Protein AF-D7M1I5-F1 (afdb_monomer)

InterPro domains:
  IPR013187 F-box associated beta-propeller, type 3 [PF08268] (39-254)
  IPR017451 F-box associated beta-propeller domain [TIGR01640] (39-217)

Organism: Arabidopsis lyrata subsp. lyrata (NCBI:txid81972)

pLDDT: mean 71.79, std 16.28, range [27.11, 95.38]

Radius of gyration: 19.33 Å; Cα contacts (8 Å, |Δi|>4): 540; chains: 1; bounding box: 46×44×52 Å

Mean predicted aligned error: 10.92 Å

Structure (mmCIF, N/CA/C/O backbone):
data_AF-D7M1I5-F1
#
_entry.id   AF-D7M1I5-F1
#
loop_
_atom_site.group_PDB
_atom_site.id
_atom_site.type_symbol
_atom_site.label_atom_id
_atom_site.label_alt_id
_atom_site.label_comp_id
_atom_site.label_asym_id
_atom_site.label_entity_id
_atom_site.label_seq_id
_atom_site.pdbx_PDB_ins_code
_atom_site.Cartn_x
_atom_site.Cartn_y
_atom_site.Cartn_z
_atom_site.occupancy
_atom_site.B_iso_or_equiv
_atom_site.auth_seq_id
_atom_site.auth_comp_id
_atom_site.auth_asym_id
_atom_site.auth_atom_id
_atom_site.pdbx_PDB_model_num
ATOM 1 N N . MET A 1 1 ? -6.816 22.180 15.427 1.00 33.22 1 MET A N 1
ATOM 2 C CA . MET A 1 1 ? -5.708 22.135 14.453 1.00 33.22 1 MET A CA 1
ATOM 3 C C . MET A 1 1 ? -6.328 22.116 13.066 1.00 33.22 1 MET A C 1
ATOM 5 O O . MET A 1 1 ? -7.061 21.184 12.754 1.00 33.22 1 MET A O 1
ATOM 9 N N . THR A 1 2 ? -6.170 23.194 12.305 1.00 27.11 2 THR A N 1
ATOM 10 C CA . THR A 1 2 ? -6.701 23.334 10.943 1.00 27.11 2 THR A CA 1
ATOM 11 C C . THR A 1 2 ? -5.753 22.677 9.947 1.00 27.11 2 THR A C 1
ATOM 13 O O . THR A 1 2 ? -4.538 22.769 10.084 1.00 27.11 2 THR A O 1
ATOM 16 N N . ILE A 1 3 ? -6.312 22.006 8.935 1.00 36.53 3 ILE A N 1
ATOM 17 C CA . ILE A 1 3 ? -5.552 21.270 7.911 1.00 36.53 3 ILE A CA 1
ATOM 18 C C . ILE A 1 3 ? -4.584 22.199 7.141 1.00 36.53 3 ILE A C 1
ATOM 20 O O . ILE A 1 3 ? -3.616 21.716 6.574 1.00 36.53 3 ILE A O 1
ATOM 24 N N . SER A 1 4 ? -4.771 23.520 7.161 1.00 33.34 4 SER A N 1
ATOM 25 C CA . SER A 1 4 ? -3.973 24.502 6.411 1.00 33.34 4 SER A CA 1
ATOM 26 C C . SER A 1 4 ? -2.524 24.698 6.869 1.00 33.34 4 SER A C 1
ATOM 28 O O . SER A 1 4 ? -1.728 25.220 6.093 1.00 33.34 4 SER A O 1
ATOM 30 N N . ASP A 1 5 ? -2.165 24.312 8.097 1.00 29.94 5 ASP A N 1
ATOM 31 C CA . ASP A 1 5 ? -0.916 24.787 8.722 1.00 29.94 5 ASP A CA 1
ATOM 32 C C . ASP A 1 5 ? 0.267 23.813 8.563 1.00 29.94 5 ASP A C 1
ATOM 34 O O . ASP A 1 5 ? 1.369 24.052 9.062 1.00 29.94 5 ASP A O 1
ATOM 38 N N . LEU A 1 6 ? 0.065 22.708 7.841 1.00 37.28 6 LEU A N 1
ATOM 39 C CA . LEU A 1 6 ? 1.063 21.666 7.618 1.00 37.28 6 LEU A CA 1
ATOM 40 C C . LEU A 1 6 ? 1.288 21.476 6.110 1.00 37.28 6 LEU A C 1
ATOM 42 O O . LEU A 1 6 ? 0.361 21.280 5.333 1.00 37.28 6 LEU A O 1
ATOM 46 N N . VAL A 1 7 ? 2.552 21.529 5.688 1.00 35.47 7 VAL A N 1
ATOM 47 C CA . VAL A 1 7 ? 2.964 21.138 4.327 1.00 35.47 7 VAL A CA 1
ATOM 48 C C . VAL A 1 7 ? 2.945 19.613 4.274 1.00 35.47 7 VAL A C 1
ATOM 50 O O . VAL A 1 7 ? 3.733 19.000 4.987 1.00 35.47 7 VAL A O 1
ATOM 53 N N . TYR A 1 8 ? 2.069 19.008 3.474 1.00 43.19 8 TYR A N 1
ATOM 54 C CA . TYR A 1 8 ? 1.893 17.553 3.430 1.00 43.19 8 TYR A CA 1
ATOM 55 C C . TYR A 1 8 ? 2.503 16.909 2.182 1.00 43.19 8 TYR A C 1
ATOM 57 O O . TYR A 1 8 ? 2.325 17.408 1.071 1.00 43.19 8 TYR A O 1
ATOM 65 N N . TYR A 1 9 ? 3.124 15.739 2.348 1.00 40.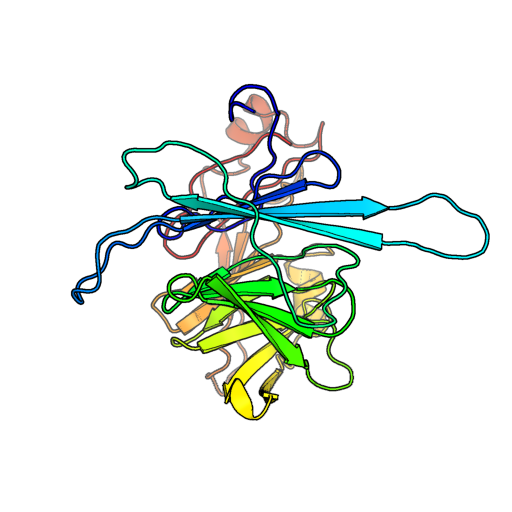34 9 TYR A N 1
ATOM 66 C CA . TYR A 1 9 ? 3.427 14.827 1.241 1.00 40.34 9 TYR A CA 1
ATOM 67 C C . TYR A 1 9 ? 2.341 13.772 1.126 1.00 40.34 9 TYR A C 1
ATOM 69 O O . TYR A 1 9 ? 2.050 13.123 2.121 1.00 40.34 9 TYR A O 1
ATOM 77 N N . ILE A 1 10 ? 1.792 13.594 -0.076 1.00 45.56 10 ILE A N 1
ATOM 78 C CA . ILE A 1 10 ? 0.754 12.607 -0.393 1.00 45.56 10 ILE A CA 1
ATOM 79 C C . ILE A 1 10 ? 1.420 11.392 -1.038 1.00 45.56 10 ILE A C 1
ATOM 81 O O . ILE A 1 10 ? 1.925 11.530 -2.153 1.00 45.56 10 ILE A O 1
ATOM 85 N N . ARG A 1 11 ? 1.415 10.230 -0.376 1.00 47.88 11 ARG A N 1
ATOM 86 C CA . ARG A 1 11 ? 2.075 9.007 -0.893 1.00 47.88 11 ARG A CA 1
ATOM 87 C C . ARG A 1 11 ? 1.148 7.939 -1.468 1.00 47.88 11 ARG A C 1
ATOM 89 O O . ARG A 1 11 ? 1.617 6.977 -2.051 1.00 47.88 11 ARG A O 1
ATOM 96 N N . SER A 1 12 ? -0.156 8.112 -1.343 1.00 47.50 12 SER A N 1
ATOM 97 C CA . SER A 1 12 ? -1.132 7.072 -1.649 1.00 47.50 12 SER A CA 1
ATOM 98 C C . SER A 1 12 ? -1.894 7.301 -2.950 1.00 47.50 12 SER A C 1
ATOM 100 O O . SER A 1 12 ? -1.971 8.428 -3.452 1.00 47.50 12 SER A O 1
ATOM 102 N N . ARG A 1 13 ? -2.525 6.234 -3.460 1.00 46.00 13 ARG A N 1
ATOM 103 C CA . ARG A 1 13 ? -3.437 6.331 -4.601 1.00 46.00 13 ARG A CA 1
ATOM 104 C C . ARG A 1 13 ? -4.619 7.267 -4.327 1.00 46.00 13 ARG A C 1
ATOM 106 O O . ARG A 1 13 ? -5.284 7.089 -3.308 1.00 46.00 13 ARG A O 1
ATOM 113 N N . PRO A 1 14 ? -4.984 8.164 -5.260 1.00 45.81 14 PRO A N 1
ATOM 114 C CA . PRO A 1 14 ? -6.289 8.799 -5.276 1.00 45.81 14 PRO A CA 1
ATOM 115 C C . PRO A 1 14 ? -7.317 7.778 -5.780 1.00 45.81 14 PRO A C 1
ATOM 117 O O . PRO A 1 14 ? -7.804 7.867 -6.898 1.00 45.81 14 PRO A O 1
ATOM 120 N N . VAL A 1 15 ? -7.633 6.767 -4.974 1.00 39.59 15 VAL A N 1
ATOM 121 C CA . VAL A 1 15 ? -8.850 5.973 -5.179 1.00 39.59 15 VAL A CA 1
ATOM 122 C C . VAL A 1 15 ? -9.852 6.543 -4.213 1.00 39.59 15 VAL A C 1
ATOM 124 O O . VAL A 1 15 ? -9.617 6.435 -3.013 1.00 39.59 15 VAL A O 1
ATOM 127 N N . ASN A 1 16 ? -10.874 7.227 -4.741 1.00 44.28 16 ASN A N 1
ATOM 128 C CA . ASN A 1 16 ? -11.954 7.826 -3.963 1.00 44.28 16 ASN A CA 1
ATOM 129 C C . ASN A 1 16 ? -11.424 8.352 -2.614 1.00 44.28 16 ASN A C 1
ATOM 131 O O . ASN A 1 16 ? -11.801 7.849 -1.576 1.00 44.28 16 ASN A O 1
ATOM 135 N N . GLY A 1 17 ? -10.439 9.267 -2.710 1.00 45.19 17 GLY A N 1
ATOM 136 C CA . GLY A 1 17 ? -9.775 10.153 -1.731 1.00 45.19 17 GLY A CA 1
ATOM 137 C C . GLY A 1 17 ? -9.001 9.633 -0.521 1.00 45.19 17 GLY A C 1
ATOM 138 O O . GLY A 1 17 ? -9.043 10.286 0.521 1.00 45.19 17 GLY A O 1
ATOM 139 N N . PHE A 1 18 ? -8.203 8.583 -0.662 1.00 46.72 18 PHE A N 1
ATOM 140 C CA . PHE A 1 18 ? -7.128 8.367 0.301 1.00 46.72 18 PHE A CA 1
ATOM 141 C C . PHE A 1 18 ? -5.942 9.311 0.058 1.00 46.72 18 PHE A C 1
ATOM 143 O O . PHE A 1 18 ? -5.257 9.260 -0.963 1.00 46.72 18 PHE A O 1
ATOM 150 N N . VAL A 1 19 ? -5.701 10.205 1.016 1.00 49.00 19 VAL A N 1
ATOM 151 C CA . VAL A 1 19 ? -4.553 11.114 1.049 1.00 49.00 19 VAL A CA 1
ATOM 152 C C . VAL A 1 19 ? -3.758 10.793 2.308 1.00 49.00 19 VAL A C 1
ATOM 154 O O . VAL A 1 19 ? -4.161 11.182 3.399 1.00 49.00 19 VAL A O 1
ATOM 157 N N . CYS A 1 20 ? -2.646 10.072 2.145 1.00 47.56 20 CYS A N 1
ATOM 158 C CA . CYS A 1 20 ? -1.647 9.868 3.191 1.00 47.56 20 CYS A CA 1
ATOM 159 C C . CYS A 1 20 ? -0.785 11.121 3.307 1.00 47.56 20 CYS A C 1
ATOM 161 O O . CYS A 1 20 ? 0.095 11.304 2.476 1.00 47.56 20 CYS A O 1
ATOM 163 N N . CYS A 1 21 ? -1.055 11.986 4.280 1.00 46.19 21 CYS A N 1
ATOM 164 C CA . CYS A 1 21 ? -0.307 13.219 4.515 1.00 46.19 21 CYS A CA 1
ATOM 165 C C . CYS A 1 21 ? 0.821 12.986 5.527 1.00 46.19 21 CYS A C 1
ATOM 167 O O . CYS A 1 21 ? 0.531 12.674 6.680 1.00 46.19 21 CYS A O 1
ATOM 169 N N . THR A 1 22 ? 2.084 13.212 5.148 1.00 43.31 22 THR A N 1
ATOM 170 C CA . THR A 1 22 ? 3.208 13.189 6.107 1.00 43.31 22 THR A CA 1
ATOM 171 C C . THR A 1 22 ? 3.933 14.535 6.190 1.00 43.31 22 THR A C 1
ATOM 173 O O . THR A 1 22 ? 4.277 15.125 5.165 1.00 43.31 22 THR A O 1
ATOM 176 N N . ARG A 1 23 ? 4.178 15.010 7.422 1.00 39.50 23 ARG A N 1
ATOM 177 C CA . ARG A 1 23 ? 5.300 15.889 7.813 1.00 39.50 23 ARG A CA 1
ATOM 178 C C . ARG A 1 23 ? 5.525 15.759 9.325 1.00 39.50 23 ARG A C 1
ATOM 180 O O . ARG A 1 23 ? 4.720 16.242 10.111 1.00 39.50 23 ARG A O 1
ATOM 187 N N . GLY A 1 24 ? 6.625 15.118 9.723 1.00 52.34 24 GLY A N 1
ATOM 188 C CA . GLY A 1 24 ? 6.888 14.736 11.121 1.00 52.34 24 GLY A CA 1
ATOM 189 C C . GLY A 1 24 ? 6.339 13.345 11.469 1.00 52.34 24 GLY A C 1
ATOM 190 O O . GLY A 1 24 ? 6.159 12.522 10.576 1.00 52.34 24 GLY A O 1
ATOM 191 N N . PHE A 1 25 ? 6.084 13.076 12.754 1.00 47.19 25 PHE A N 1
ATOM 192 C CA . PHE A 1 25 ? 5.603 11.779 13.265 1.00 47.19 25 PHE A CA 1
ATOM 193 C C . PHE A 1 25 ? 4.066 11.586 13.188 1.00 47.19 25 PHE A C 1
ATOM 195 O O . PHE A 1 25 ? 3.490 10.815 13.953 1.00 47.19 25 PHE A O 1
ATOM 202 N N . SER A 1 26 ? 3.390 12.303 12.291 1.00 42.88 26 SER A N 1
ATOM 203 C CA . SER A 1 26 ? 1.925 12.343 12.184 1.00 42.88 26 SER A CA 1
ATOM 204 C C . SER A 1 26 ? 1.489 11.943 10.782 1.00 42.88 26 SER A C 1
ATOM 206 O O . SER A 1 26 ? 2.050 12.440 9.800 1.00 42.88 26 SER A O 1
ATOM 208 N N . ILE A 1 27 ? 0.502 11.052 10.698 1.00 53.41 27 ILE A N 1
ATOM 209 C CA . ILE A 1 27 ? 0.038 10.450 9.447 1.00 53.41 27 ILE A CA 1
ATOM 210 C C . ILE A 1 27 ? -1.484 10.548 9.402 1.00 53.41 27 ILE A C 1
ATOM 212 O O . ILE A 1 27 ? -2.166 9.984 10.250 1.00 53.41 27 ILE A O 1
ATOM 216 N N . ALA A 1 28 ? -2.021 11.273 8.421 1.00 49.84 28 ALA A N 1
ATOM 217 C CA . ALA A 1 28 ? -3.463 11.331 8.178 1.00 49.84 28 ALA A CA 1
ATOM 218 C C . ALA A 1 28 ? -3.824 10.472 6.966 1.00 49.84 28 ALA A C 1
ATOM 220 O O . ALA A 1 28 ? -3.125 10.528 5.962 1.00 49.84 28 ALA A O 1
ATOM 221 N N . MET A 1 29 ? -4.906 9.710 7.076 1.00 54.81 29 MET A N 1
ATOM 222 C CA . MET A 1 29 ? -5.435 8.736 6.127 1.00 54.81 29 MET A CA 1
ATOM 223 C C . MET A 1 29 ? -6.920 9.043 5.887 1.00 54.81 29 MET A C 1
ATOM 225 O O . MET A 1 29 ? -7.741 8.947 6.797 1.00 54.81 29 MET A O 1
ATOM 229 N N . LEU A 1 30 ? -7.267 9.475 4.675 1.00 50.16 30 LEU A N 1
ATOM 230 C CA . LEU A 1 30 ? -8.620 9.916 4.289 1.00 50.16 30 LEU A CA 1
ATOM 231 C C . LEU A 1 30 ? -9.412 8.785 3.602 1.00 50.16 30 LEU A C 1
ATOM 233 O O . LEU A 1 30 ? -8.824 7.991 2.885 1.00 50.16 30 LEU A O 1
ATOM 237 N N . TYR A 1 31 ? -10.737 8.706 3.772 1.00 50.34 31 TYR A N 1
ATOM 238 C CA . TYR A 1 31 ? -11.579 7.760 3.021 1.00 50.34 31 TYR A CA 1
ATOM 239 C C . TYR A 1 31 ? -12.873 8.386 2.481 1.00 50.34 31 TYR A C 1
ATOM 241 O O . TYR A 1 31 ? -13.787 8.718 3.243 1.00 50.34 31 TYR A O 1
ATOM 249 N N . PRO A 1 32 ? -12.935 8.588 1.157 1.00 43.78 32 PRO A N 1
ATOM 250 C CA . PRO A 1 32 ? -14.186 8.693 0.412 1.00 43.78 32 PRO A CA 1
ATOM 251 C C . PRO A 1 32 ? -14.824 7.378 -0.070 1.00 43.78 32 PRO A C 1
ATOM 253 O O . PRO A 1 32 ? -14.317 6.697 -0.951 1.00 43.78 32 PRO A O 1
ATOM 256 N N . THR A 1 33 ? -16.035 7.070 0.385 1.00 40.69 33 THR A N 1
ATOM 257 C CA . THR A 1 33 ? -16.941 6.115 -0.272 1.00 40.69 33 THR A CA 1
ATOM 258 C C . THR A 1 33 ? -17.848 6.785 -1.292 1.00 40.69 33 THR A C 1
ATOM 260 O O . THR A 1 33 ? -18.754 7.534 -0.948 1.00 40.69 33 THR A O 1
ATOM 263 N N . LYS A 1 34 ? -17.707 6.425 -2.563 1.00 40.81 34 LYS A N 1
ATOM 264 C CA . LYS A 1 34 ? -18.854 6.397 -3.473 1.00 40.81 34 LYS A CA 1
ATOM 265 C C . LYS A 1 34 ? -18.905 5.005 -4.068 1.00 40.81 34 LYS A C 1
ATOM 267 O O . LYS A 1 34 ? -18.153 4.761 -4.995 1.00 40.81 34 LYS A O 1
ATOM 272 N N . GLU A 1 35 ? -19.739 4.124 -3.512 1.00 34.62 35 GLU A N 1
ATOM 273 C CA . GLU A 1 35 ? -20.448 3.091 -4.284 1.00 34.62 35 GLU A CA 1
ATOM 274 C C . GLU A 1 35 ? -21.499 2.337 -3.439 1.00 34.62 35 GLU A C 1
ATOM 276 O O . GLU A 1 35 ? -21.208 1.530 -2.564 1.00 34.62 35 GLU A O 1
ATOM 281 N N . THR A 1 36 ? -22.757 2.701 -3.704 1.00 34.84 36 THR A N 1
ATOM 282 C CA . THR A 1 36 ? -23.963 1.864 -3.854 1.00 34.84 36 THR A CA 1
ATOM 283 C C . THR A 1 36 ? -24.128 0.573 -3.042 1.00 34.84 36 THR A C 1
ATOM 285 O O . THR A 1 36 ? -24.487 -0.434 -3.628 1.00 34.84 36 THR A O 1
ATOM 288 N N . TYR A 1 37 ? -24.038 0.606 -1.713 1.00 30.98 37 TYR A N 1
ATOM 289 C CA . TYR A 1 37 ? -24.947 -0.156 -0.838 1.00 30.98 37 TYR A CA 1
ATOM 290 C C . TYR A 1 37 ? -25.165 0.659 0.438 1.00 30.98 37 TYR A C 1
ATOM 292 O O . TYR A 1 37 ? -24.215 1.060 1.102 1.00 30.98 37 TYR A O 1
ATOM 300 N N . THR A 1 38 ? -26.425 0.963 0.747 1.00 36.38 38 THR A N 1
ATOM 301 C CA . THR A 1 38 ? -26.843 1.843 1.844 1.00 36.38 38 THR A CA 1
ATOM 302 C C . THR A 1 38 ? -26.308 1.377 3.196 1.00 36.38 38 THR A C 1
ATOM 304 O O . THR A 1 38 ? -26.920 0.530 3.843 1.00 36.38 38 THR A O 1
ATOM 307 N N . VAL A 1 39 ? -25.216 1.986 3.651 1.00 37.66 39 VAL A N 1
ATOM 308 C CA . VAL A 1 39 ? -24.948 2.240 5.066 1.00 37.66 39 VAL A CA 1
ATOM 309 C C . VAL A 1 39 ? -24.326 3.625 5.136 1.00 37.66 39 VAL A C 1
ATOM 311 O O . VAL A 1 39 ? -23.190 3.780 4.713 1.00 37.66 39 VAL A O 1
ATOM 314 N N . GLU A 1 40 ? -25.131 4.594 5.585 1.00 52.69 40 GLU A N 1
ATOM 315 C CA . GLU A 1 40 ? -24.823 6.007 5.859 1.00 52.69 40 GLU A CA 1
ATOM 316 C C . GLU A 1 40 ? -23.547 6.535 5.185 1.00 52.69 40 GLU A C 1
ATOM 318 O O . GLU A 1 40 ? -22.458 6.253 5.675 1.00 52.69 40 GLU A O 1
ATOM 323 N N . ASP A 1 41 ? -23.686 7.321 4.107 1.00 58.03 41 ASP A N 1
ATOM 324 C CA . ASP A 1 41 ? -22.608 7.974 3.337 1.00 58.03 41 ASP A CA 1
ATOM 325 C C . ASP A 1 41 ? -21.726 8.903 4.210 1.00 58.03 41 ASP A C 1
ATOM 327 O O . ASP A 1 41 ? -21.742 10.134 4.105 1.00 58.03 41 ASP A O 1
ATOM 331 N N . GLN A 1 42 ? -20.973 8.315 5.135 1.00 63.62 42 GLN A N 1
ATOM 332 C CA . GLN A 1 42 ? -20.113 8.981 6.089 1.00 63.62 42 GLN A CA 1
ATOM 333 C C . GLN A 1 42 ? -18.671 8.784 5.668 1.00 63.62 42 GLN A C 1
ATOM 335 O O . GLN A 1 42 ? -18.119 7.686 5.670 1.00 63.62 42 GLN A O 1
ATOM 340 N N . TYR A 1 43 ? -18.046 9.903 5.358 1.00 72.50 43 TYR A N 1
ATOM 341 C CA . TYR A 1 43 ? -16.639 9.959 5.037 1.00 72.50 43 TYR A CA 1
ATOM 342 C C . TYR A 1 43 ? -15.854 10.203 6.319 1.00 72.50 43 TYR A C 1
ATOM 344 O O . TYR A 1 43 ? -16.141 11.161 7.047 1.00 72.50 43 TYR A O 1
ATOM 352 N N . LYS A 1 44 ? -14.869 9.352 6.605 1.00 77.06 44 LYS A N 1
ATOM 353 C CA . LYS A 1 44 ? -14.033 9.473 7.801 1.00 77.06 44 LYS A CA 1
ATOM 354 C C . LYS A 1 44 ? -12.564 9.630 7.440 1.00 77.06 44 LYS A C 1
ATOM 356 O O . LYS A 1 44 ? -12.109 9.231 6.369 1.00 77.06 44 LYS A O 1
ATOM 361 N N . VAL A 1 45 ? -11.833 10.241 8.358 1.00 77.88 45 VAL A N 1
ATOM 362 C CA . VAL A 1 45 ? -10.389 10.444 8.292 1.00 77.88 45 VAL A CA 1
ATOM 363 C C . VAL A 1 45 ? -9.786 9.860 9.546 1.00 77.88 45 VAL A C 1
ATOM 365 O O . VAL A 1 45 ? -10.186 10.266 10.632 1.00 77.88 45 VAL A O 1
ATOM 368 N N . LEU A 1 46 ? -8.829 8.955 9.404 1.00 80.56 46 LEU A N 1
ATOM 369 C CA . LEU A 1 46 ? -8.017 8.461 10.506 1.00 80.56 46 LEU A CA 1
ATOM 370 C C . LEU A 1 46 ? -6.707 9.252 10.545 1.00 80.56 46 LEU A C 1
ATOM 372 O O . LEU A 1 46 ? -6.024 9.384 9.538 1.00 80.56 46 LEU A O 1
ATOM 376 N N . CYS A 1 47 ? -6.338 9.777 11.701 1.00 79.50 47 CYS A N 1
ATOM 377 C CA . CYS A 1 47 ? -5.031 10.360 11.957 1.00 79.50 47 CYS A CA 1
ATOM 378 C C . CYS A 1 47 ? -4.331 9.528 13.026 1.00 79.50 47 CYS A C 1
ATOM 380 O O . CYS A 1 47 ? -4.869 9.344 14.116 1.00 79.50 47 CYS A O 1
ATOM 382 N N . VAL A 1 48 ? -3.142 9.030 12.700 1.00 78.25 48 VAL A N 1
ATOM 383 C CA . VAL A 1 48 ? -2.268 8.292 13.607 1.00 78.25 48 VAL A CA 1
ATOM 384 C C . VAL A 1 48 ? -1.092 9.194 13.957 1.00 78.25 48 VAL A C 1
ATOM 386 O O . VAL A 1 48 ? -0.310 9.609 13.097 1.00 78.25 48 VAL A O 1
ATOM 389 N N . MET A 1 49 ? -0.987 9.521 15.237 1.00 76.06 49 MET A N 1
ATOM 390 C CA . MET A 1 49 ? 0.089 10.313 15.815 1.00 76.06 49 MET A CA 1
ATOM 391 C C . MET A 1 49 ? 1.034 9.363 16.540 1.00 76.06 49 MET A C 1
ATOM 393 O O . MET A 1 49 ? 0.608 8.638 17.435 1.00 76.06 49 MET A O 1
ATOM 397 N N . ILE A 1 50 ? 2.310 9.368 16.169 1.00 75.25 50 ILE A N 1
ATOM 398 C CA . ILE A 1 50 ? 3.344 8.552 16.806 1.00 75.25 50 ILE A CA 1
ATOM 399 C C . ILE A 1 50 ? 4.286 9.495 17.558 1.00 75.25 50 ILE A C 1
ATOM 401 O O . ILE A 1 50 ? 4.754 10.487 17.015 1.00 75.25 50 ILE A O 1
ATOM 405 N N . PHE A 1 51 ? 4.609 9.200 18.808 1.00 73.69 51 PHE A N 1
ATOM 406 C CA . PHE A 1 51 ? 5.533 9.990 19.615 1.00 73.69 51 PHE A CA 1
ATOM 407 C C . PHE A 1 51 ? 6.675 9.087 20.063 1.00 73.69 51 PHE A C 1
ATOM 409 O O . PHE A 1 51 ? 6.456 8.092 20.750 1.00 73.69 51 PHE A O 1
ATOM 416 N N . ARG A 1 52 ? 7.904 9.413 19.654 1.00 68.12 52 ARG A N 1
ATOM 417 C CA . ARG A 1 52 ? 9.102 8.661 20.045 1.00 68.12 52 ARG A CA 1
ATOM 418 C C . ARG A 1 52 ? 9.813 9.385 21.185 1.00 68.12 52 ARG A C 1
ATOM 420 O O . ARG A 1 52 ? 10.344 10.476 20.978 1.00 68.12 52 ARG A O 1
ATOM 427 N N . GLY A 1 53 ? 9.845 8.774 22.366 1.00 60.09 53 GLY A N 1
ATOM 428 C CA . GLY A 1 53 ? 10.684 9.233 23.471 1.00 60.09 53 GLY A CA 1
ATOM 429 C C . GLY A 1 53 ? 12.160 8.920 23.208 1.00 60.09 53 GLY A C 1
ATOM 430 O O . GLY A 1 53 ? 12.510 7.790 22.870 1.00 60.09 53 GLY A O 1
ATOM 431 N N . TYR A 1 54 ? 13.043 9.907 23.365 1.00 52.31 54 TYR A N 1
ATOM 432 C CA . TYR A 1 54 ? 14.496 9.708 23.305 1.00 52.31 54 TYR A CA 1
ATOM 433 C C . TYR A 1 54 ? 15.048 9.415 24.706 1.00 52.31 54 TYR A C 1
ATOM 435 O O . TYR A 1 54 ? 15.733 10.249 25.288 1.00 52.31 54 TYR A O 1
ATOM 443 N N . ASN A 1 55 ? 14.763 8.232 25.254 1.00 52.69 55 ASN A N 1
ATOM 444 C CA . ASN A 1 55 ? 15.461 7.740 26.443 1.00 52.69 55 ASN A CA 1
ATOM 445 C C . ASN A 1 55 ? 16.411 6.605 26.047 1.00 52.69 55 ASN A C 1
ATOM 447 O O . ASN A 1 55 ? 16.036 5.679 25.331 1.00 52.69 55 ASN A O 1
ATOM 451 N N . ALA A 1 56 ? 17.662 6.683 26.513 1.00 52.06 56 ALA A N 1
ATOM 452 C CA . ALA A 1 56 ? 18.773 5.834 26.068 1.00 52.06 56 ALA A CA 1
ATOM 453 C C . ALA A 1 56 ? 18.567 4.321 26.291 1.00 52.06 56 ALA A C 1
ATOM 455 O O . ALA A 1 56 ? 19.247 3.524 25.652 1.00 52.06 56 ALA A O 1
ATOM 456 N N . ASN A 1 57 ? 17.617 3.928 27.150 1.00 53.72 57 ASN A N 1
ATOM 457 C CA . ASN A 1 57 ? 17.435 2.542 27.590 1.00 53.72 57 ASN A CA 1
ATOM 458 C C . ASN A 1 57 ? 16.037 1.957 27.303 1.00 53.72 57 ASN A C 1
ATOM 460 O O . ASN A 1 57 ? 15.825 0.778 27.567 1.00 53.72 57 ASN A O 1
ATOM 464 N N . GLN A 1 58 ? 15.096 2.734 26.748 1.00 52.00 58 GLN A N 1
ATOM 465 C CA . GLN A 1 58 ? 13.755 2.267 26.369 1.00 52.00 58 GLN A CA 1
ATOM 466 C C . GLN A 1 58 ? 13.183 3.160 25.261 1.00 52.00 58 GLN A C 1
ATOM 468 O O . GLN A 1 58 ? 13.107 4.380 25.404 1.00 52.00 58 GLN A O 1
ATOM 473 N N . ARG A 1 59 ? 12.788 2.547 24.139 1.00 56.84 59 ARG A N 1
ATOM 474 C CA . ARG A 1 59 ? 12.004 3.225 23.099 1.00 56.84 59 ARG A CA 1
ATOM 475 C C . ARG A 1 59 ? 10.543 3.233 23.541 1.00 56.84 59 ARG A C 1
ATOM 477 O O . ARG A 1 59 ? 9.778 2.380 23.104 1.00 56.84 59 ARG A O 1
ATOM 484 N N . ASP A 1 60 ? 10.169 4.178 24.395 1.00 64.25 60 ASP A N 1
ATOM 485 C CA . ASP A 1 60 ? 8.754 4.430 24.667 1.00 64.25 60 ASP A CA 1
ATOM 486 C C . ASP A 1 60 ? 8.145 5.076 23.421 1.00 64.25 60 ASP A C 1
ATOM 488 O O . ASP A 1 60 ? 8.435 6.230 23.081 1.00 64.25 60 ASP A O 1
ATOM 492 N N . ILE A 1 61 ? 7.353 4.289 22.693 1.00 70.81 61 ILE A N 1
ATOM 493 C CA . ILE A 1 61 ? 6.560 4.767 21.568 1.00 70.81 61 ILE A CA 1
ATOM 494 C C . ILE A 1 61 ? 5.138 4.957 22.080 1.00 70.81 61 ILE A C 1
ATOM 496 O O . ILE A 1 61 ? 4.463 3.986 22.405 1.00 70.81 61 ILE A O 1
ATOM 500 N N . GLN A 1 62 ? 4.688 6.208 22.150 1.00 75.88 62 GLN A N 1
ATOM 501 C CA . GLN A 1 62 ? 3.290 6.526 22.428 1.00 75.88 62 GLN A CA 1
ATOM 502 C C . GLN A 1 62 ? 2.548 6.774 21.125 1.00 75.88 62 GLN A C 1
ATOM 504 O O . GLN A 1 62 ? 3.117 7.291 20.161 1.00 75.88 62 GLN A O 1
ATOM 509 N N . GLN A 1 63 ? 1.283 6.377 21.089 1.00 77.38 63 GLN A N 1
ATOM 510 C CA . GLN A 1 63 ? 0.462 6.433 19.890 1.00 77.38 63 GLN A CA 1
ATOM 511 C C . GLN A 1 63 ? -0.900 6.992 20.249 1.00 77.38 63 GLN A C 1
ATOM 513 O O . GLN A 1 63 ? -1.477 6.642 21.277 1.00 77.38 63 GLN A O 1
ATOM 518 N N . GLU A 1 64 ? -1.398 7.881 19.402 1.00 82.69 64 GLU A N 1
ATOM 519 C CA . GLU A 1 64 ? -2.747 8.404 19.525 1.00 82.69 64 GLU A CA 1
ATOM 520 C C . GLU A 1 64 ? -3.453 8.355 18.180 1.00 82.69 64 GLU A C 1
ATOM 522 O O . GLU A 1 64 ? -2.885 8.687 17.138 1.00 82.69 64 GLU A O 1
ATOM 527 N N . HIS A 1 65 ? -4.726 7.993 18.230 1.00 83.56 65 HIS A N 1
ATOM 528 C CA . HIS A 1 65 ? -5.567 7.830 17.061 1.00 83.56 65 HIS A CA 1
ATOM 529 C C . HIS A 1 65 ? -6.708 8.822 17.141 1.00 83.56 65 HIS A C 1
ATOM 531 O O . HIS A 1 65 ? -7.385 8.939 18.163 1.00 83.56 65 HIS A O 1
ATOM 537 N N . TYR A 1 66 ? -6.931 9.535 16.049 1.00 84.38 66 TYR A N 1
ATOM 538 C CA . TYR A 1 66 ? -7.998 10.510 15.939 1.00 84.38 66 TYR A CA 1
ATOM 539 C C . TYR A 1 66 ? -8.827 10.227 14.702 1.00 84.38 66 TYR A C 1
ATOM 541 O O . TYR A 1 66 ? -8.290 9.956 13.632 1.00 84.38 66 TYR A O 1
ATOM 549 N N . VAL A 1 67 ? -10.140 10.349 14.837 1.00 84.19 67 VAL A N 1
ATOM 550 C CA . VAL A 1 67 ? -11.080 10.220 13.733 1.00 84.19 67 VAL A CA 1
ATOM 551 C C . VAL A 1 67 ? -11.758 11.558 13.495 1.00 84.19 67 VAL A C 1
ATOM 553 O O . VAL A 1 67 ? -12.222 12.212 14.429 1.00 84.19 67 VAL A O 1
ATOM 556 N N . PHE A 1 68 ? -11.841 11.959 12.234 1.00 81.00 68 PHE A N 1
ATOM 557 C CA . PHE A 1 68 ? -12.653 13.084 11.794 1.00 81.00 68 PHE A CA 1
ATOM 558 C C . PHE A 1 68 ? -13.754 12.576 10.875 1.00 81.00 68 PHE A C 1
ATOM 560 O O . PHE A 1 68 ? -13.470 11.896 9.895 1.00 81.00 68 PHE A O 1
ATOM 567 N N . THR A 1 69 ? -15.009 12.923 11.155 1.00 81.94 69 THR A N 1
ATOM 568 C CA . THR A 1 69 ? -16.139 12.550 10.292 1.00 81.94 69 THR A CA 1
ATOM 569 C C . THR A 1 69 ? -16.550 13.752 9.449 1.00 81.94 69 THR A C 1
ATOM 571 O O . THR A 1 69 ? -17.121 14.721 9.946 1.00 81.94 69 THR A O 1
ATOM 574 N N . LEU A 1 70 ? -16.267 13.700 8.151 1.00 76.75 70 LEU A N 1
ATOM 575 C CA . LEU A 1 70 ? -16.516 14.786 7.202 1.00 76.75 70 LEU A CA 1
ATOM 576 C C . LEU A 1 70 ? -18.003 15.075 7.001 1.00 76.75 70 LEU A C 1
ATOM 578 O O . LEU A 1 70 ? -18.335 16.211 6.681 1.00 76.75 70 LEU A O 1
ATOM 582 N N . SER A 1 71 ? -18.899 14.108 7.194 1.00 75.88 71 SER A N 1
ATOM 583 C CA . SER A 1 71 ? -20.352 14.326 7.124 1.00 75.88 71 SER A CA 1
ATOM 584 C C . SER A 1 71 ? -20.944 14.890 8.423 1.00 75.88 71 SER A C 1
ATOM 586 O O . SER A 1 71 ? -22.052 15.420 8.403 1.00 75.88 71 SER A O 1
ATOM 588 N N . SER A 1 72 ? -20.208 14.845 9.539 1.00 78.44 72 SER A N 1
ATOM 589 C CA . SER A 1 72 ? -20.696 15.316 10.840 1.00 78.44 72 SER A CA 1
ATOM 590 C C . SER A 1 72 ? -20.962 16.822 10.827 1.00 78.44 72 SER A C 1
ATOM 592 O O . SER A 1 72 ? -20.204 17.588 10.226 1.00 78.44 72 SER A O 1
ATOM 594 N N . GLN A 1 73 ? -22.015 17.271 11.515 1.00 79.38 73 GLN A N 1
ATOM 595 C CA . GLN A 1 73 ? -22.232 18.702 11.773 1.00 79.38 73 GLN A CA 1
ATOM 596 C C . GLN A 1 73 ? -21.129 19.272 12.674 1.00 79.38 73 GLN A C 1
ATOM 598 O O . GLN A 1 73 ? -20.716 20.419 12.513 1.00 79.38 73 GLN A O 1
ATOM 603 N N . GLN A 1 74 ? -20.608 18.442 13.577 1.00 78.88 74 GLN A N 1
ATOM 604 C CA . GLN A 1 74 ? -19.509 18.778 14.464 1.00 78.88 74 GLN A CA 1
ATOM 605 C C . GLN A 1 74 ? -18.185 18.442 13.766 1.00 78.88 74 GLN A C 1
ATOM 607 O O . GLN A 1 74 ? -17.780 17.282 13.669 1.00 78.88 74 GLN A O 1
ATOM 612 N N . LYS A 1 75 ? -17.542 19.472 13.206 1.00 80.69 75 LYS A N 1
ATOM 613 C CA . LYS A 1 75 ? -16.282 19.382 12.451 1.00 80.69 75 LYS A CA 1
ATOM 614 C C . LYS A 1 75 ? -15.075 19.339 13.386 1.00 80.69 75 LYS A C 1
ATOM 616 O O . LYS A 1 75 ? -14.248 20.249 13.384 1.00 80.69 75 LYS A O 1
ATOM 621 N N . GLU A 1 76 ? -14.969 18.283 14.180 1.00 84.12 76 GLU A N 1
ATOM 622 C CA . GLU A 1 76 ? -13.878 18.113 15.138 1.00 84.12 76 GLU A CA 1
ATOM 623 C C . GLU A 1 76 ? -13.194 16.753 15.024 1.00 84.12 76 GLU A C 1
ATOM 625 O O . GLU A 1 76 ? -13.767 15.767 14.557 1.00 84.12 76 GLU A O 1
ATOM 630 N N . TRP A 1 77 ? -11.933 16.724 15.449 1.00 84.88 77 TRP A N 1
ATOM 631 C CA . TRP A 1 77 ? -11.189 15.488 15.630 1.00 84.88 77 TRP A CA 1
ATOM 632 C C . TRP A 1 77 ? -11.582 14.869 16.964 1.00 84.88 77 TRP A C 1
ATOM 634 O O . TRP A 1 77 ? -11.451 15.514 18.004 1.00 84.88 77 TRP A O 1
ATOM 644 N N . ARG A 1 78 ? -12.008 13.608 16.939 1.00 89.25 78 ARG A N 1
ATOM 645 C CA . ARG A 1 78 ? -12.286 12.824 18.140 1.00 89.25 78 ARG A CA 1
ATOM 646 C C . ARG A 1 78 ? -11.177 11.809 18.352 1.00 89.25 78 ARG A C 1
ATOM 648 O O . ARG A 1 78 ? -10.890 11.021 17.455 1.00 89.25 78 ARG A O 1
ATOM 655 N N . LYS A 1 79 ? -10.579 11.808 19.541 1.00 88.06 79 LYS A N 1
ATOM 656 C CA . LYS A 1 79 ? -9.638 10.760 19.947 1.00 88.06 79 LYS A CA 1
ATOM 657 C C . LYS A 1 79 ? -10.390 9.436 20.096 1.00 88.06 79 LYS A C 1
ATOM 659 O O . LYS A 1 79 ? -11.477 9.420 20.675 1.00 88.06 79 LYS A O 1
ATOM 664 N N . ILE A 1 80 ? -9.825 8.354 19.573 1.00 87.19 80 ILE A N 1
ATOM 665 C CA . ILE A 1 80 ? -10.331 6.994 19.774 1.00 87.19 80 ILE A CA 1
ATOM 666 C C . ILE A 1 80 ? -9.351 6.215 20.645 1.00 87.19 80 ILE A C 1
ATOM 668 O O . ILE A 1 80 ? -8.138 6.404 20.556 1.00 87.19 80 ILE A O 1
ATOM 672 N N . GLU A 1 81 ? -9.886 5.359 21.508 1.00 83.56 81 GLU A N 1
ATOM 673 C CA . GLU A 1 81 ? -9.078 4.458 22.321 1.00 83.56 81 GLU A CA 1
ATOM 674 C C . GLU A 1 81 ? -8.934 3.127 21.593 1.00 83.56 81 GLU A C 1
ATOM 676 O O . GLU A 1 81 ? -9.918 2.433 21.331 1.00 83.56 81 GLU A O 1
ATOM 681 N N . ILE A 1 82 ? -7.695 2.774 21.264 1.00 75.81 82 ILE A N 1
ATOM 682 C CA . ILE A 1 82 ? -7.364 1.456 20.737 1.00 75.81 82 ILE A CA 1
ATOM 683 C C . ILE A 1 82 ? -7.017 0.570 21.929 1.00 75.81 82 ILE A C 1
ATOM 685 O O . ILE A 1 82 ? -6.036 0.802 22.626 1.00 75.81 82 ILE A O 1
ATOM 689 N N . THR A 1 83 ? -7.859 -0.427 22.192 1.00 65.19 83 THR A N 1
ATOM 690 C CA . THR A 1 83 ? -7.751 -1.294 23.378 1.00 65.19 83 THR A CA 1
ATOM 691 C C . THR A 1 83 ? -6.817 -2.487 23.187 1.00 65.19 83 THR A C 1
ATOM 693 O O . THR A 1 83 ? -6.672 -3.301 24.092 1.00 65.19 83 THR A O 1
ATOM 696 N N . GLN A 1 84 ? -6.259 -2.656 21.992 1.00 68.94 84 GLN A N 1
ATOM 697 C CA . GLN A 1 84 ? -5.378 -3.768 21.650 1.00 68.94 84 GLN A CA 1
ATOM 698 C C . GLN A 1 84 ? -3.922 -3.321 21.797 1.00 68.94 84 GLN A C 1
ATOM 700 O O . GLN A 1 84 ? -3.612 -2.172 21.482 1.00 68.94 84 GLN A O 1
ATOM 705 N N . ASP A 1 85 ? -3.042 -4.227 22.237 1.00 68.12 85 ASP A N 1
ATOM 706 C CA . ASP A 1 85 ? -1.588 -4.009 22.332 1.00 68.12 85 ASP A CA 1
ATOM 707 C C . ASP A 1 85 ? -0.953 -3.938 20.931 1.00 68.12 85 ASP A C 1
ATOM 709 O O . ASP A 1 85 ? -0.192 -4.807 20.505 1.00 68.12 85 ASP A O 1
ATOM 713 N N . ILE A 1 86 ? -1.298 -2.892 20.185 1.00 70.88 86 ILE A N 1
ATOM 714 C CA . ILE A 1 86 ? -0.755 -2.592 18.865 1.00 70.88 86 ILE A CA 1
ATOM 715 C C . ILE A 1 86 ? 0.310 -1.518 19.047 1.00 70.88 86 ILE A C 1
ATOM 717 O O . ILE A 1 86 ? 0.091 -0.502 19.703 1.00 70.88 86 ILE A O 1
ATOM 721 N N . THR A 1 87 ? 1.507 -1.765 18.513 1.00 68.25 87 THR A N 1
ATOM 722 C CA . THR A 1 87 ? 2.632 -0.831 18.608 1.00 68.25 87 THR A CA 1
ATOM 723 C C . THR A 1 87 ? 3.251 -0.611 17.232 1.00 68.25 87 THR A C 1
ATOM 725 O O . THR A 1 87 ? 4.077 -1.407 16.792 1.00 68.25 87 THR A O 1
ATOM 728 N N . TYR A 1 88 ? 2.943 0.524 16.602 1.00 68.56 88 TYR A N 1
ATOM 729 C CA . TYR A 1 88 ? 3.656 0.999 15.413 1.00 68.56 88 TYR A CA 1
ATOM 730 C C . TYR A 1 88 ? 5.087 1.422 15.720 1.00 68.56 88 TYR A C 1
ATOM 732 O O . TYR A 1 88 ? 5.366 2.119 16.699 1.00 68.56 88 TYR A O 1
ATOM 740 N N . ILE A 1 89 ? 5.989 1.133 14.791 1.00 65.62 89 ILE A N 1
ATOM 741 C CA . ILE A 1 89 ? 7.248 1.877 14.693 1.00 65.62 89 ILE A CA 1
ATOM 742 C C . ILE A 1 89 ? 7.058 3.051 13.727 1.00 65.62 89 ILE A C 1
ATOM 744 O O . ILE A 1 89 ? 7.636 4.124 13.918 1.00 65.62 89 ILE A O 1
ATOM 748 N N . THR A 1 90 ? 6.231 2.866 12.704 1.00 67.31 90 THR A N 1
ATOM 749 C CA . THR A 1 90 ? 5.951 3.804 11.615 1.00 67.31 90 THR A CA 1
ATOM 750 C C . THR A 1 90 ? 4.719 3.297 10.861 1.00 67.31 90 THR A C 1
ATOM 752 O O . THR A 1 90 ? 4.355 2.142 11.032 1.00 67.31 90 THR A O 1
ATOM 755 N N . VAL A 1 91 ? 4.074 4.128 10.041 1.00 70.75 91 VAL A N 1
ATOM 756 C CA . VAL A 1 91 ? 3.021 3.648 9.131 1.00 70.75 91 VAL A CA 1
ATOM 757 C C . VAL A 1 91 ? 3.569 3.645 7.712 1.00 70.75 91 VAL A C 1
ATOM 759 O O . VAL A 1 91 ? 4.017 4.682 7.215 1.00 70.75 91 VAL A O 1
ATOM 762 N N . HIS A 1 92 ? 3.552 2.475 7.083 1.00 71.06 92 HIS A N 1
ATOM 763 C CA . HIS A 1 92 ? 3.928 2.279 5.686 1.00 71.06 92 HIS A CA 1
ATOM 764 C C . HIS A 1 92 ? 2.689 2.017 4.841 1.00 71.06 92 HIS A C 1
ATOM 766 O O . HIS A 1 92 ? 1.798 1.320 5.305 1.00 71.06 92 HIS A O 1
ATOM 772 N N . GLU A 1 93 ? 2.675 2.585 3.629 1.00 69.50 93 GLU A N 1
ATOM 773 C CA . GLU A 1 93 ? 1.776 2.263 2.507 1.00 69.50 93 GLU A CA 1
ATOM 774 C C . GLU A 1 93 ? 0.331 1.898 2.898 1.00 69.50 93 GLU A C 1
ATOM 776 O O . GLU A 1 93 ? 0.041 0.797 3.349 1.00 69.50 93 GLU A O 1
ATOM 781 N N . GLY A 1 94 ? -0.606 2.827 2.691 1.00 75.56 94 GLY A N 1
ATOM 782 C CA . GLY A 1 94 ? -2.009 2.638 3.064 1.00 75.56 94 GLY A CA 1
ATOM 783 C C . GLY A 1 94 ? -2.924 2.390 1.867 1.00 75.56 94 GLY A C 1
ATOM 784 O O . GLY A 1 94 ? -2.830 3.099 0.859 1.00 75.56 94 GLY A O 1
ATOM 785 N N . ILE A 1 95 ? -3.858 1.449 2.005 1.00 77.62 95 ILE A N 1
ATOM 786 C CA . ILE A 1 95 ? -4.955 1.237 1.056 1.00 77.62 95 ILE A CA 1
ATOM 787 C C . ILE A 1 95 ? -6.295 1.195 1.782 1.00 77.62 95 ILE A C 1
ATOM 789 O O . ILE A 1 95 ? -6.399 0.683 2.891 1.00 77.62 95 ILE A O 1
ATOM 793 N N . CYS A 1 96 ? -7.339 1.721 1.143 1.00 78.25 96 CYS A N 1
ATOM 794 C CA . CYS A 1 96 ? -8.698 1.549 1.624 1.00 78.25 96 CYS A CA 1
ATOM 795 C C . CYS A 1 96 ? -9.504 0.661 0.681 1.00 78.25 96 CYS A C 1
ATOM 797 O O . CYS A 1 96 ? -9.498 0.864 -0.535 1.00 78.25 96 CYS A O 1
ATOM 799 N N . MET A 1 97 ? -10.176 -0.328 1.255 1.00 78.06 97 MET A N 1
ATOM 800 C CA . MET A 1 97 ? -10.940 -1.338 0.538 1.00 78.06 97 MET A CA 1
ATOM 801 C C . MET A 1 97 ? -12.020 -1.881 1.472 1.00 78.06 97 MET A C 1
ATOM 803 O O . MET A 1 97 ? -11.787 -2.004 2.671 1.00 78.06 97 MET A O 1
ATOM 807 N N . ASP A 1 98 ? -13.209 -2.153 0.938 1.00 80.31 98 ASP A N 1
ATOM 808 C CA . ASP A 1 98 ? -14.314 -2.800 1.659 1.00 80.31 98 ASP A CA 1
ATOM 809 C C . ASP A 1 98 ? -14.666 -2.180 3.026 1.00 80.31 98 ASP A C 1
ATOM 811 O O . ASP A 1 98 ? -15.029 -2.870 3.976 1.00 80.31 98 ASP A O 1
ATOM 815 N N . GLY A 1 99 ? -14.587 -0.848 3.135 1.00 78.31 99 GLY A N 1
ATOM 816 C CA . GLY A 1 99 ? -14.922 -0.121 4.363 1.00 78.31 99 GLY A CA 1
ATOM 817 C C . GLY A 1 99 ? -13.858 -0.193 5.463 1.00 78.31 99 GLY A C 1
ATOM 818 O O . GLY A 1 99 ? -14.140 0.189 6.600 1.00 78.31 99 GLY A O 1
ATOM 819 N N . ALA A 1 100 ? -12.645 -0.639 5.135 1.00 83.12 100 ALA A N 1
ATOM 820 C CA . ALA A 1 100 ? -11.517 -0.710 6.050 1.00 83.12 100 ALA A CA 1
ATOM 821 C C . ALA A 1 100 ? -10.257 -0.056 5.470 1.00 83.12 100 ALA A C 1
ATOM 823 O O . ALA A 1 100 ? -10.022 -0.058 4.259 1.00 83.12 100 ALA A O 1
ATOM 824 N N . ILE A 1 101 ? -9.436 0.524 6.344 1.00 84.31 101 ILE A N 1
ATOM 825 C CA . ILE A 1 101 ? -8.122 1.070 6.001 1.00 84.31 101 ILE A CA 1
ATOM 826 C C . ILE A 1 101 ? -7.060 0.059 6.426 1.00 84.31 101 ILE A C 1
ATOM 828 O O . ILE A 1 101 ? -6.994 -0.293 7.597 1.00 84.31 101 ILE A O 1
ATOM 832 N N . TYR A 1 102 ? -6.218 -0.355 5.486 1.00 85.06 102 TYR A N 1
ATOM 833 C CA . TYR A 1 102 ? -5.098 -1.263 5.702 1.00 85.06 102 TYR A CA 1
ATOM 834 C C . TYR A 1 102 ? -3.791 -0.494 5.606 1.00 85.06 102 TYR A C 1
ATOM 836 O O . TYR A 1 102 ? -3.619 0.294 4.672 1.00 85.06 102 TYR A O 1
ATOM 844 N N . TYR A 1 103 ? -2.874 -0.723 6.539 1.00 83.00 103 TYR A N 1
ATOM 845 C CA . TYR A 1 103 ? -1.547 -0.113 6.514 1.00 83.00 103 TYR A CA 1
ATOM 846 C C . TYR A 1 103 ? -0.525 -0.953 7.284 1.00 83.00 103 TYR A C 1
ATOM 848 O O . TYR A 1 103 ? -0.874 -1.645 8.236 1.00 83.00 103 TYR A O 1
ATOM 856 N N . GLY A 1 104 ? 0.741 -0.905 6.869 1.00 82.44 104 GLY A N 1
ATOM 857 C CA . GLY A 1 104 ? 1.824 -1.619 7.549 1.00 82.44 104 GLY A CA 1
ATOM 858 C C . GLY A 1 104 ? 2.266 -0.909 8.830 1.00 82.44 104 GLY A C 1
ATOM 859 O O . GLY A 1 104 ? 2.465 0.309 8.823 1.00 82.44 104 GLY A O 1
ATOM 860 N N . ASP A 1 105 ? 2.469 -1.670 9.908 1.00 78.38 105 ASP A N 1
ATOM 861 C CA . ASP A 1 105 ? 2.878 -1.176 11.237 1.00 78.38 105 ASP A CA 1
ATOM 862 C C . ASP A 1 105 ? 4.396 -0.907 11.365 1.00 78.38 105 ASP A C 1
ATOM 864 O O . ASP A 1 105 ? 4.892 -0.397 12.386 1.00 78.38 105 ASP A O 1
ATOM 868 N N . GLY A 1 106 ? 5.152 -1.269 10.322 1.00 74.62 106 GLY A N 1
ATOM 869 C CA . GLY A 1 106 ? 6.606 -1.201 10.290 1.00 74.62 106 GLY A CA 1
ATOM 870 C C . GLY A 1 106 ? 7.278 -2.090 11.331 1.00 74.62 106 GLY A C 1
ATOM 871 O O . GLY A 1 106 ? 8.386 -1.758 11.765 1.00 74.62 106 GLY A O 1
ATOM 872 N N . ARG A 1 107 ? 6.619 -3.168 11.771 1.00 75.69 107 ARG A N 1
ATOM 873 C CA . ARG A 1 107 ? 7.105 -4.091 12.797 1.00 75.69 107 ARG A CA 1
ATOM 874 C C . ARG A 1 107 ? 6.691 -5.545 12.569 1.00 75.69 107 ARG A C 1
ATOM 876 O O . ARG A 1 107 ? 7.566 -6.383 12.404 1.00 75.69 107 ARG A O 1
ATOM 883 N N . SER A 1 108 ? 5.407 -5.857 12.693 1.00 75.19 108 SER A N 1
ATOM 884 C CA . SER A 1 108 ? 4.895 -7.223 12.862 1.00 75.19 108 SER A CA 1
ATOM 885 C C . SER A 1 108 ? 3.741 -7.573 11.935 1.00 75.19 108 SER A C 1
ATOM 887 O O . SER A 1 108 ? 3.416 -8.753 11.802 1.00 75.19 108 SER A O 1
ATOM 889 N N . GLY A 1 109 ? 3.118 -6.593 11.281 1.00 86.62 109 GLY A N 1
ATOM 890 C CA . GLY A 1 109 ? 2.048 -6.911 10.361 1.00 86.62 109 GLY A CA 1
ATOM 891 C C . GLY A 1 109 ? 1.327 -5.736 9.727 1.00 86.62 109 GLY A C 1
ATOM 892 O O . GLY A 1 109 ? 1.872 -4.647 9.543 1.00 86.62 109 GLY A O 1
ATOM 893 N N . ILE A 1 110 ? 0.092 -6.016 9.324 1.00 88.38 110 ILE A N 1
ATOM 894 C CA . ILE A 1 110 ? -0.791 -5.059 8.667 1.00 88.38 110 ILE A CA 1
ATOM 895 C C . ILE A 1 110 ? -1.957 -4.782 9.601 1.00 88.38 110 ILE A C 1
ATOM 897 O O . ILE A 1 110 ? -2.721 -5.688 9.938 1.00 88.38 110 ILE A O 1
ATOM 901 N N . ASP A 1 111 ? -2.110 -3.525 9.985 1.00 87.00 111 ASP A N 1
ATOM 902 C CA . ASP A 1 111 ? -3.249 -3.082 10.765 1.00 87.00 111 ASP A CA 1
ATOM 903 C C . ASP A 1 111 ? -4.440 -2.792 9.862 1.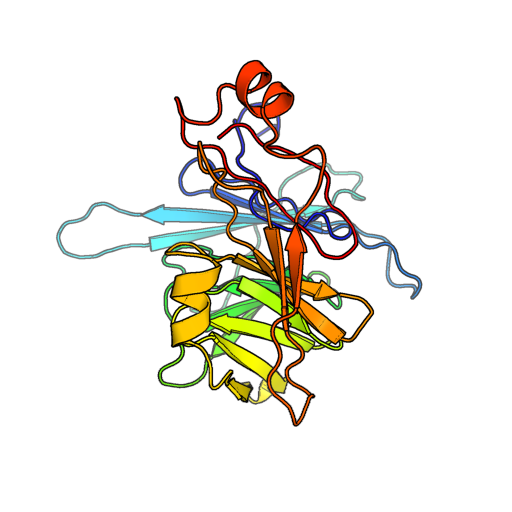00 87.00 111 ASP A C 1
ATOM 905 O O . ASP A 1 111 ? -4.315 -2.189 8.792 1.00 87.00 111 ASP A O 1
ATOM 909 N N . ILE A 1 112 ? -5.610 -3.207 10.332 1.00 88.12 112 ILE A N 1
ATOM 910 C CA . ILE A 1 112 ? -6.907 -2.944 9.734 1.00 88.12 112 ILE A CA 1
ATOM 911 C C . ILE A 1 112 ? -7.666 -2.002 10.650 1.00 88.12 112 ILE A C 1
ATOM 913 O O . ILE A 1 112 ? -7.997 -2.358 11.777 1.00 88.12 112 ILE A O 1
ATOM 917 N N . PHE A 1 113 ? -8.011 -0.826 10.152 1.00 85.75 113 PHE A N 1
ATOM 918 C CA . PHE A 1 113 ? -8.977 0.049 10.794 1.00 85.75 113 PHE A CA 1
ATOM 919 C C . PHE A 1 113 ? -10.340 -0.092 10.116 1.00 85.75 113 PHE A C 1
ATOM 921 O O . PHE A 1 113 ? -10.529 0.372 8.989 1.00 85.75 113 PHE A O 1
ATOM 928 N N . ASP A 1 114 ? -11.299 -0.709 10.804 1.00 86.00 114 ASP A N 1
ATOM 929 C CA . ASP A 1 114 ? -12.686 -0.789 10.350 1.00 86.00 114 ASP A CA 1
ATOM 930 C C . ASP A 1 114 ? -13.363 0.576 10.540 1.00 86.00 114 ASP A C 1
ATOM 932 O O . ASP A 1 114 ? -13.524 1.074 11.655 1.00 86.00 114 ASP A O 1
ATOM 936 N N . VAL A 1 115 ? -13.772 1.207 9.439 1.00 82.00 115 VAL A N 1
ATOM 937 C CA . VAL A 1 115 ? -14.251 2.599 9.445 1.00 82.00 115 VAL A CA 1
ATOM 938 C C . VAL A 1 115 ? -15.603 2.737 10.155 1.00 82.00 115 VAL A C 1
ATOM 940 O O . VAL A 1 115 ? -15.920 3.791 10.723 1.00 82.00 115 VAL A O 1
ATOM 943 N N . ARG A 1 116 ? -16.424 1.682 10.139 1.00 82.19 116 ARG A N 1
ATOM 944 C CA . ARG A 1 116 ? -17.771 1.699 10.718 1.00 82.19 116 ARG A CA 1
ATOM 945 C C . ARG A 1 116 ? -17.720 1.584 12.234 1.00 82.19 116 ARG A C 1
ATOM 947 O O . ARG A 1 116 ? -18.326 2.398 12.925 1.00 82.19 116 ARG A O 1
ATOM 954 N N . SER A 1 117 ? -17.022 0.572 12.727 1.00 85.88 117 SER A N 1
ATOM 955 C CA . SER A 1 117 ? -16.868 0.283 14.149 1.00 85.88 117 SER A CA 1
ATOM 956 C C . SER A 1 117 ? -15.765 1.106 14.812 1.00 85.88 117 SER A C 1
ATOM 958 O O . SER A 1 117 ? -15.742 1.177 16.038 1.00 85.88 117 SER A O 1
ATOM 960 N N . GLU A 1 118 ? -14.895 1.739 14.017 1.00 86.50 118 GLU A N 1
ATOM 961 C CA . GLU A 1 118 ? -13.713 2.488 14.462 1.00 86.50 118 GLU A CA 1
ATOM 962 C C . GLU A 1 118 ? -12.775 1.652 15.332 1.00 86.50 118 GLU A C 1
ATOM 964 O O . GLU A 1 118 ? -12.163 2.144 16.281 1.00 86.50 118 GLU A O 1
ATOM 969 N N . LYS A 1 119 ? -12.682 0.363 15.006 1.00 87.19 119 LYS A N 1
ATOM 970 C CA . LYS A 1 119 ? -11.811 -0.585 15.687 1.00 87.19 119 LYS A CA 1
ATOM 971 C C . LYS A 1 119 ? -10.604 -0.884 14.832 1.00 87.19 119 LYS A C 1
ATOM 973 O O . LYS A 1 119 ? -10.688 -0.924 13.607 1.00 87.19 119 LYS A O 1
ATOM 978 N N . LEU A 1 120 ? -9.498 -1.107 15.521 1.00 86.44 120 LEU A N 1
ATOM 979 C CA . LEU A 1 120 ? -8.278 -1.591 14.919 1.00 86.44 120 LEU A CA 1
ATOM 980 C C . LEU A 1 120 ? -8.147 -3.092 15.162 1.00 86.44 120 LEU A C 1
ATOM 982 O O . LEU A 1 120 ? -8.584 -3.565 16.209 1.00 86.44 120 LEU A O 1
ATOM 986 N N . GLU A 1 121 ? -7.567 -3.812 14.214 1.00 88.38 121 GLU A N 1
ATOM 987 C CA . GLU A 1 121 ? -7.181 -5.219 14.319 1.00 88.38 121 GLU A CA 1
ATOM 988 C C . GLU A 1 121 ? -5.837 -5.420 13.609 1.00 88.38 121 GLU A C 1
ATOM 990 O O . GLU A 1 121 ? -5.563 -4.744 12.622 1.00 88.38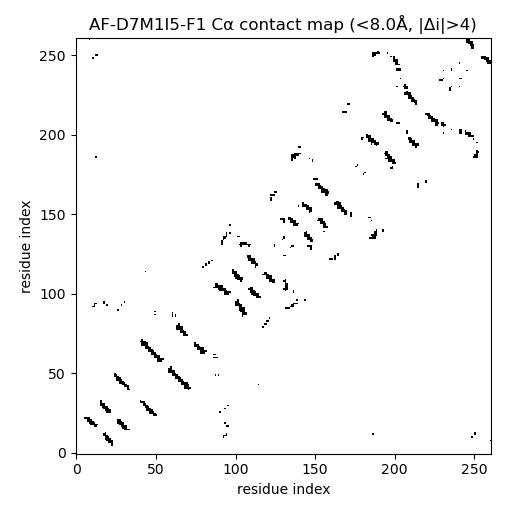 121 GLU A O 1
ATOM 995 N N . LEU A 1 122 ? -5.010 -6.353 14.080 1.00 88.38 122 LEU A N 1
ATOM 996 C CA . LEU A 1 122 ? -3.705 -6.651 13.481 1.00 88.38 122 LEU A CA 1
ATOM 997 C C . LEU A 1 122 ? -3.741 -7.990 12.737 1.00 88.38 122 LEU A C 1
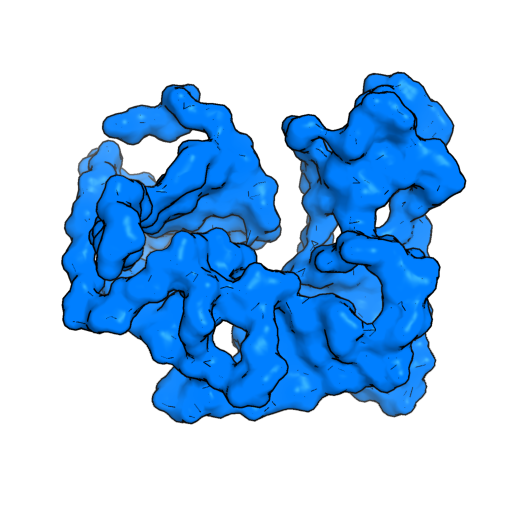ATOM 999 O O . LEU A 1 122 ? -3.957 -9.038 13.349 1.00 88.38 122 LEU A O 1
ATOM 1003 N N . ILE A 1 123 ? -3.433 -7.970 11.441 1.00 90.00 123 ILE A N 1
ATOM 1004 C CA . ILE A 1 123 ? -3.152 -9.175 10.658 1.00 90.00 123 ILE A CA 1
ATOM 1005 C C . ILE A 1 123 ? -1.662 -9.475 10.740 1.00 90.00 123 ILE A C 1
ATOM 1007 O O . ILE A 1 123 ? -0.823 -8.672 10.331 1.00 90.00 123 ILE A O 1
ATOM 1011 N N . GLN A 1 124 ? -1.344 -10.682 11.200 1.00 90.19 124 GLN A N 1
ATOM 1012 C CA . GLN A 1 124 ? 0.018 -11.199 11.121 1.00 90.19 124 GLN A CA 1
ATOM 1013 C C . GLN A 1 124 ? 0.364 -11.517 9.669 1.00 90.19 124 GLN A C 1
ATOM 1015 O O . GLN A 1 124 ? -0.427 -12.126 8.939 1.00 90.19 124 GLN A O 1
ATOM 1020 N N . ILE A 1 125 ? 1.554 -11.099 9.267 1.00 89.81 125 ILE A N 1
ATOM 1021 C CA . ILE A 1 125 ? 2.083 -11.376 7.937 1.00 89.81 125 ILE A CA 1
ATOM 1022 C C . ILE A 1 125 ? 2.772 -12.750 7.919 1.00 89.81 125 ILE A C 1
ATOM 1024 O O . ILE A 1 125 ? 3.092 -13.289 8.983 1.00 89.81 125 ILE A O 1
ATOM 1028 N N . PRO A 1 126 ? 2.980 -13.347 6.738 1.00 88.25 126 PRO A N 1
ATOM 1029 C CA . PRO A 1 126 ? 3.690 -14.616 6.610 1.00 88.25 126 PRO A CA 1
ATOM 1030 C C . PRO A 1 126 ? 5.119 -14.538 7.154 1.00 88.25 126 PRO A C 1
ATOM 1032 O O . PRO A 1 126 ? 5.776 -13.502 7.065 1.00 88.25 126 PRO A O 1
ATOM 1035 N N . GLU A 1 127 ? 5.619 -15.643 7.706 1.00 85.94 127 GLU A N 1
ATOM 1036 C CA . GLU A 1 127 ? 7.009 -15.719 8.159 1.00 85.94 127 GLU A CA 1
ATOM 1037 C C . GLU A 1 127 ? 7.968 -15.529 6.973 1.00 85.94 127 GLU A C 1
ATOM 1039 O O . GLU A 1 127 ? 7.802 -16.154 5.928 1.00 85.94 127 GLU A O 1
ATOM 1044 N N . GLY A 1 128 ? 8.967 -14.659 7.139 1.00 82.12 128 GLY A N 1
ATOM 1045 C CA . GLY A 1 128 ? 9.922 -14.318 6.080 1.00 82.12 128 GLY A CA 1
ATOM 1046 C C . GLY A 1 128 ? 9.416 -13.287 5.069 1.00 82.12 128 GLY A C 1
ATOM 1047 O O . GLY A 1 128 ? 10.166 -12.942 4.162 1.00 82.12 128 GLY A O 1
ATOM 1048 N N . SER A 1 129 ? 8.187 -12.787 5.232 1.00 83.75 129 SER A N 1
ATOM 1049 C CA . SER A 1 129 ? 7.664 -11.679 4.438 1.00 83.75 129 SER A CA 1
ATOM 1050 C C . SER A 1 129 ? 8.099 -10.322 4.998 1.00 83.75 129 SER A C 1
ATOM 1052 O O . SER A 1 129 ? 8.111 -10.111 6.210 1.00 83.75 129 SER A O 1
ATOM 1054 N N . ASP A 1 130 ? 8.366 -9.373 4.102 1.00 79.69 130 ASP A N 1
ATOM 1055 C CA . ASP A 1 130 ? 8.713 -7.981 4.413 1.00 79.69 130 ASP A CA 1
ATOM 1056 C C . ASP A 1 130 ? 7.580 -6.996 4.058 1.00 79.69 130 ASP A C 1
ATOM 1058 O O . ASP A 1 130 ? 7.785 -5.775 3.944 1.00 79.69 130 ASP A O 1
ATOM 1062 N N . ILE A 1 131 ? 6.342 -7.497 3.905 1.00 79.44 131 ILE A N 1
ATOM 1063 C CA . ILE A 1 131 ? 5.203 -6.662 3.493 1.00 79.44 131 ILE A CA 1
ATOM 1064 C C . ILE A 1 131 ? 4.849 -5.538 4.469 1.00 79.44 131 ILE A C 1
ATOM 1066 O O . ILE A 1 131 ? 4.316 -4.515 4.045 1.00 79.44 131 ILE A O 1
ATOM 1070 N N . ALA A 1 132 ? 5.210 -5.666 5.747 1.00 71.31 132 ALA A N 1
ATOM 1071 C CA . ALA A 1 132 ? 4.985 -4.625 6.751 1.00 71.31 132 ALA A CA 1
ATOM 1072 C C . ALA A 1 132 ? 5.979 -3.444 6.673 1.00 71.31 132 ALA A C 1
ATOM 1074 O O . ALA A 1 132 ? 5.714 -2.390 7.257 1.00 71.31 132 ALA A O 1
ATOM 1075 N N . HIS A 1 133 ? 7.117 -3.595 5.979 1.00 68.19 133 HIS A N 1
ATOM 1076 C CA . HIS A 1 133 ? 8.227 -2.633 6.026 1.00 68.19 133 HIS A CA 1
ATOM 1077 C C . HIS A 1 133 ? 8.512 -1.922 4.698 1.00 68.19 133 HIS A C 1
ATOM 1079 O O . HIS A 1 133 ? 8.799 -0.722 4.694 1.00 68.19 133 HIS A O 1
ATOM 1085 N N . PHE A 1 134 ? 8.468 -2.644 3.574 1.00 60.34 134 PHE A N 1
ATOM 1086 C CA . PHE A 1 134 ? 9.024 -2.151 2.302 1.00 60.34 134 PHE A CA 1
ATOM 1087 C C . PHE A 1 134 ? 8.131 -2.392 1.082 1.00 60.34 134 PHE A C 1
ATOM 1089 O O . PHE A 1 134 ? 8.565 -2.186 -0.050 1.00 60.34 134 PHE A O 1
ATOM 1096 N N . SER A 1 135 ? 6.883 -2.793 1.299 1.00 67.81 135 SER A N 1
ATOM 1097 C CA . SER A 1 135 ? 5.990 -3.242 0.230 1.00 67.81 135 SER A CA 1
ATOM 1098 C C . SER A 1 135 ? 4.828 -2.288 0.011 1.00 67.81 135 SER A C 1
ATOM 1100 O O . SER A 1 135 ? 4.380 -1.630 0.947 1.00 67.81 135 SER A O 1
ATOM 1102 N N . ALA A 1 136 ? 4.303 -2.233 -1.216 1.00 78.12 136 ALA A N 1
ATOM 1103 C CA . ALA A 1 136 ? 3.003 -1.599 -1.433 1.00 78.12 136 ALA A CA 1
ATOM 1104 C C . ALA A 1 136 ? 1.869 -2.538 -1.044 1.00 78.12 136 ALA A C 1
ATOM 1106 O O . ALA A 1 136 ? 1.898 -3.729 -1.364 1.00 78.12 136 ALA A O 1
ATOM 1107 N N . LEU A 1 137 ? 0.834 -1.953 -0.443 1.00 84.69 137 LEU A N 1
ATOM 1108 C CA . LEU A 1 137 ? -0.468 -2.586 -0.307 1.00 84.69 137 LEU A CA 1
ATOM 1109 C C . LEU A 1 137 ? -1.335 -2.249 -1.519 1.00 84.69 137 LEU A C 1
ATOM 1111 O O . LEU A 1 137 ? -1.477 -1.088 -1.909 1.00 84.69 137 LEU A O 1
ATOM 1115 N N . ILE A 1 138 ? -1.924 -3.277 -2.118 1.00 85.56 138 ILE A N 1
ATOM 1116 C CA . ILE A 1 138 ? -2.719 -3.178 -3.337 1.00 85.56 138 ILE A CA 1
ATOM 1117 C C . ILE A 1 138 ? -4.060 -3.888 -3.161 1.00 85.56 138 ILE A C 1
ATOM 1119 O O . ILE A 1 138 ? -4.206 -4.783 -2.334 1.00 85.56 138 ILE A O 1
ATOM 1123 N N . ASN A 1 139 ? -5.039 -3.503 -3.973 1.00 85.75 139 ASN A N 1
ATOM 1124 C CA . ASN A 1 139 ? -6.217 -4.324 -4.209 1.00 85.75 139 ASN A CA 1
ATOM 1125 C C . ASN A 1 139 ? -5.898 -5.198 -5.424 1.00 85.75 139 ASN A C 1
ATOM 1127 O O . ASN A 1 139 ? -5.603 -4.658 -6.495 1.00 85.75 139 ASN A O 1
ATOM 1131 N N . TYR A 1 140 ? -5.892 -6.512 -5.218 1.00 87.19 140 TYR A N 1
ATOM 1132 C CA . TYR A 1 140 ? -5.669 -7.517 -6.245 1.00 87.19 140 TYR A CA 1
ATOM 1133 C C . TYR A 1 140 ? -6.873 -8.458 -6.291 1.00 87.19 140 TYR A C 1
ATOM 1135 O O . TYR A 1 140 ? -7.129 -9.197 -5.341 1.00 87.19 140 TYR A O 1
ATOM 1143 N N . ASN A 1 141 ? -7.637 -8.410 -7.378 1.00 86.75 141 ASN A N 1
ATOM 1144 C CA . ASN A 1 141 ? -8.868 -9.169 -7.590 1.00 86.75 141 ASN A CA 1
ATOM 1145 C C . ASN A 1 141 ? -9.867 -9.072 -6.422 1.00 86.75 141 ASN A C 1
ATOM 1147 O O . ASN A 1 141 ? -10.499 -10.059 -6.041 1.00 86.75 141 ASN A O 1
ATOM 1151 N N . GLY A 1 142 ? -10.001 -7.879 -5.833 1.00 86.00 142 GLY A N 1
ATOM 1152 C CA . GLY A 1 142 ? -10.895 -7.628 -4.699 1.00 86.00 142 GLY A CA 1
ATOM 1153 C C . GLY A 1 142 ? -10.354 -8.112 -3.353 1.00 86.00 142 GLY A C 1
ATOM 1154 O O . GLY A 1 142 ? -11.094 -8.122 -2.376 1.00 86.00 142 GLY A O 1
ATOM 1155 N N . LYS A 1 143 ? -9.091 -8.540 -3.284 1.00 91.06 143 LYS A N 1
ATOM 1156 C CA . LYS A 1 143 ? -8.424 -8.967 -2.050 1.00 91.06 143 LYS A CA 1
ATOM 1157 C C . LYS A 1 143 ? -7.250 -8.056 -1.728 1.00 91.06 143 LYS A C 1
ATOM 1159 O O . LYS A 1 143 ? -6.665 -7.423 -2.608 1.00 91.06 143 LYS A O 1
ATOM 1164 N N . LEU A 1 144 ? -6.881 -8.020 -0.450 1.00 90.69 144 LEU A N 1
ATOM 1165 C CA . LEU A 1 144 ? -5.705 -7.285 -0.005 1.00 90.69 144 LEU A CA 1
ATOM 1166 C C . LEU A 1 144 ? -4.460 -8.019 -0.498 1.00 90.69 144 LEU A C 1
ATOM 1168 O O . LEU A 1 144 ? -4.274 -9.196 -0.190 1.00 90.69 144 LEU A O 1
ATOM 1172 N N . GLY A 1 145 ? -3.621 -7.310 -1.245 1.00 90.25 145 GLY A N 1
ATOM 1173 C CA . GLY A 1 145 ? -2.332 -7.791 -1.710 1.00 90.25 145 GLY A CA 1
ATOM 1174 C C . GLY A 1 145 ? -1.175 -6.986 -1.126 1.00 90.25 145 GLY A C 1
ATOM 1175 O O . GLY A 1 145 ? -1.291 -5.772 -0.969 1.00 90.25 145 GLY A O 1
ATOM 1176 N N . GLY A 1 146 ? -0.056 -7.645 -0.839 1.00 88.75 146 GLY A N 1
ATOM 1177 C CA . GLY A 1 146 ? 1.225 -7.018 -0.507 1.00 88.75 146 GLY A CA 1
ATOM 1178 C C . GLY A 1 146 ? 2.269 -7.363 -1.566 1.00 88.75 146 GLY A C 1
ATOM 1179 O O . GLY A 1 146 ? 2.392 -8.528 -1.935 1.00 88.75 146 GLY A O 1
ATOM 1180 N N . VAL A 1 147 ? 2.997 -6.368 -2.079 1.00 85.06 147 VAL A N 1
ATOM 1181 C CA . VAL A 1 147 ? 4.021 -6.576 -3.120 1.00 85.06 147 VAL A CA 1
ATOM 1182 C C . VAL A 1 147 ? 5.415 -6.338 -2.566 1.00 85.06 147 VAL A C 1
ATOM 1184 O O . VAL A 1 147 ? 5.797 -5.187 -2.354 1.00 85.06 147 VAL A O 1
ATOM 1187 N N . GLU A 1 148 ? 6.188 -7.410 -2.423 1.00 82.75 148 GLU A N 1
ATOM 1188 C CA . GLU A 1 148 ? 7.611 -7.340 -2.087 1.00 82.75 148 GLU A CA 1
ATOM 1189 C C . GLU A 1 148 ? 8.436 -7.096 -3.344 1.00 82.75 148 GLU A C 1
ATOM 1191 O O . GLU A 1 148 ? 8.475 -7.936 -4.240 1.00 82.75 148 GLU A O 1
ATOM 1196 N N . TYR A 1 149 ? 9.099 -5.943 -3.432 1.00 72.94 149 TYR A N 1
ATOM 1197 C CA . TYR A 1 149 ? 9.774 -5.525 -4.663 1.00 72.94 149 TYR A CA 1
ATOM 1198 C C . TYR A 1 149 ? 11.043 -6.300 -4.982 1.00 72.94 149 TYR A C 1
ATOM 1200 O O . TYR A 1 149 ? 11.273 -6.602 -6.151 1.00 72.94 149 TYR A O 1
ATOM 1208 N N . ASP A 1 150 ? 11.841 -6.626 -3.966 1.00 70.25 150 ASP A N 1
ATOM 1209 C CA . ASP A 1 150 ? 13.160 -7.236 -4.161 1.00 70.25 150 ASP A CA 1
ATOM 1210 C C . ASP A 1 150 ? 13.050 -8.641 -4.767 1.00 70.25 150 ASP A C 1
ATOM 1212 O O . ASP A 1 150 ? 13.855 -9.030 -5.612 1.00 70.25 150 ASP A O 1
ATOM 1216 N N . CYS A 1 151 ? 12.004 -9.377 -4.385 1.00 70.56 151 CYS A N 1
ATOM 1217 C CA . CYS A 1 151 ? 11.746 -10.741 -4.847 1.00 70.56 151 CYS A CA 1
ATOM 1218 C C . CYS A 1 151 ? 10.563 -10.835 -5.826 1.00 70.56 151 CYS A C 1
ATOM 1220 O O . CYS A 1 151 ? 10.281 -11.913 -6.347 1.00 70.56 151 CYS A O 1
ATOM 1222 N N . LEU A 1 152 ? 9.863 -9.720 -6.066 1.00 78.31 152 LEU A N 1
ATOM 1223 C CA . LEU A 1 152 ? 8.598 -9.632 -6.797 1.00 78.31 152 LEU A CA 1
ATOM 1224 C C . LEU A 1 152 ? 7.618 -10.754 -6.426 1.00 78.31 152 LEU A C 1
ATOM 1226 O O . LEU A 1 152 ? 7.140 -11.522 -7.271 1.00 78.31 152 LEU A O 1
ATOM 1230 N N . ILE A 1 153 ? 7.341 -10.831 -5.128 1.00 86.00 153 ILE A N 1
ATOM 1231 C CA . ILE A 1 153 ? 6.353 -11.737 -4.556 1.00 86.00 153 ILE A CA 1
ATOM 1232 C C . ILE A 1 153 ? 5.088 -10.931 -4.288 1.00 86.00 153 ILE A C 1
ATOM 1234 O O . ILE A 1 153 ? 5.117 -9.889 -3.629 1.00 86.00 153 ILE A O 1
ATOM 1238 N N . LEU A 1 154 ? 3.976 -11.412 -4.834 1.00 89.56 154 LEU A N 1
ATOM 1239 C CA . LEU A 1 154 ? 2.645 -10.936 -4.506 1.00 89.56 154 LEU A CA 1
ATOM 1240 C C . LEU A 1 154 ? 2.050 -11.854 -3.440 1.00 89.56 154 LEU A C 1
ATOM 1242 O O . LEU A 1 154 ? 1.719 -13.006 -3.713 1.00 89.56 154 LEU A O 1
ATOM 1246 N N . TRP A 1 155 ? 1.883 -11.315 -2.242 1.00 92.31 155 TRP A N 1
ATOM 1247 C CA . TRP A 1 155 ? 1.138 -11.942 -1.160 1.00 92.31 155 TRP A CA 1
ATOM 1248 C C . TRP A 1 155 ? -0.325 -11.547 -1.257 1.00 92.31 155 TRP A C 1
ATOM 1250 O O . TRP A 1 155 ? -0.617 -10.368 -1.431 1.00 92.31 155 TRP A O 1
ATOM 1260 N N . ILE A 1 156 ? -1.246 -12.495 -1.117 1.00 93.56 156 ILE A N 1
ATOM 1261 C CA . ILE A 1 156 ? -2.689 -12.243 -1.164 1.00 93.56 156 ILE A CA 1
ATOM 1262 C C . ILE A 1 156 ? -3.318 -12.753 0.123 1.00 93.56 156 ILE A C 1
ATOM 1264 O O . ILE A 1 156 ? -3.146 -13.911 0.504 1.00 93.56 156 ILE A O 1
ATOM 1268 N N . LEU A 1 157 ? -4.071 -11.887 0.793 1.00 94.25 157 LEU A N 1
ATOM 1269 C CA . LEU A 1 157 ? -4.802 -12.253 1.993 1.00 94.25 157 LEU A CA 1
ATOM 1270 C C . LEU A 1 157 ? -6.045 -13.066 1.618 1.00 94.25 157 LEU A C 1
ATOM 1272 O O . LEU A 1 157 ? -7.005 -12.544 1.051 1.00 94.25 157 LEU A O 1
ATOM 1276 N N . GLU A 1 158 ? -6.038 -14.351 1.962 1.00 95.19 158 GLU A N 1
ATOM 1277 C CA . GLU A 1 158 ? -7.138 -15.278 1.684 1.00 95.19 158 GLU A CA 1
ATOM 1278 C C . GLU A 1 158 ? -8.196 -15.274 2.791 1.00 95.19 158 GLU 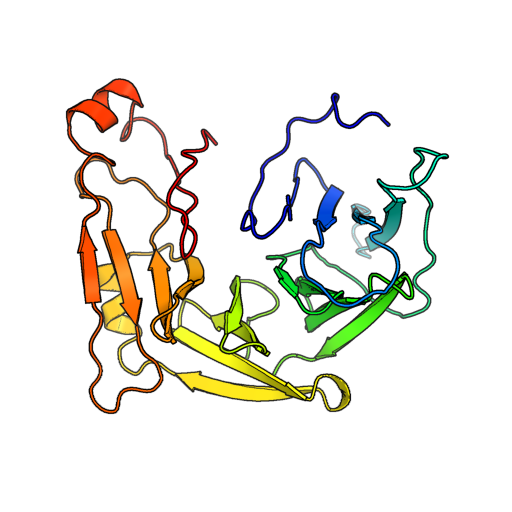A C 1
ATOM 1280 O O . GLU A 1 158 ? -9.388 -15.415 2.521 1.00 95.19 158 GLU A O 1
ATOM 1285 N N . ASP A 1 159 ? -7.764 -15.143 4.047 1.00 92.88 159 ASP A N 1
ATOM 1286 C CA . ASP A 1 159 ? -8.644 -15.127 5.218 1.00 92.88 159 ASP A CA 1
ATOM 1287 C C . ASP A 1 159 ? -8.024 -14.248 6.312 1.00 92.88 159 ASP A C 1
ATOM 1289 O O . ASP A 1 159 ? -7.074 -14.655 6.986 1.00 92.88 159 ASP A O 1
ATOM 1293 N N . ALA A 1 160 ? -8.575 -13.043 6.492 1.00 89.25 160 ALA A N 1
ATOM 1294 C CA . ALA A 1 160 ? -8.111 -12.072 7.484 1.00 89.25 160 ALA A CA 1
ATOM 1295 C C . ALA A 1 160 ? -8.204 -12.599 8.920 1.00 89.25 160 ALA A C 1
ATOM 1297 O O . ALA A 1 160 ? -7.310 -12.345 9.713 1.00 89.25 160 ALA A O 1
ATOM 1298 N N . LYS A 1 161 ? -9.238 -13.385 9.252 1.00 89.88 161 LYS A N 1
ATOM 1299 C CA . LYS A 1 161 ? -9.457 -13.898 10.616 1.00 89.88 161 LYS A CA 1
ATOM 1300 C C . LYS A 1 161 ? -8.501 -15.025 10.971 1.00 89.88 161 LYS A C 1
ATOM 1302 O O . LYS A 1 161 ? -8.155 -15.202 12.133 1.00 89.88 161 LYS A O 1
ATOM 1307 N N . LYS A 1 162 ? -8.110 -15.820 9.975 1.00 93.31 162 LYS A N 1
ATOM 1308 C CA . LYS A 1 162 ? -7.135 -16.907 10.140 1.00 93.31 162 LYS A CA 1
ATOM 1309 C C . LYS A 1 162 ? -5.709 -16.489 9.804 1.00 93.31 162 LYS A C 1
ATOM 1311 O O . LYS A 1 162 ? -4.825 -17.335 9.872 1.00 93.31 162 LYS A O 1
ATOM 1316 N N . HIS A 1 163 ? -5.504 -15.229 9.416 1.00 91.94 163 HIS A N 1
ATOM 1317 C CA . HIS A 1 163 ? -4.212 -14.676 9.018 1.00 91.94 163 HIS A CA 1
ATOM 1318 C C . HIS A 1 163 ? -3.581 -15.518 7.894 1.00 91.94 163 HIS A C 1
ATOM 1320 O O . HIS A 1 163 ? -2.384 -15.801 7.889 1.00 91.94 163 HIS A O 1
ATOM 1326 N N . LYS A 1 164 ? -4.420 -16.001 6.967 1.00 95.38 164 LYS A N 1
ATOM 1327 C CA . LYS A 1 164 ? -4.001 -16.915 5.906 1.00 95.38 164 LYS A CA 1
ATOM 1328 C C . LYS A 1 164 ? -3.658 -16.129 4.653 1.00 95.38 164 LYS A C 1
ATOM 1330 O O . LYS A 1 164 ? -4.513 -15.425 4.116 1.00 95.38 164 LYS A O 1
ATOM 1335 N N . TRP A 1 165 ? -2.457 -16.363 4.148 1.00 94.75 165 TRP A N 1
ATOM 1336 C CA . TRP A 1 165 ? -1.946 -15.762 2.927 1.00 94.75 165 TRP A CA 1
ATOM 1337 C C . TRP A 1 165 ? -1.657 -16.828 1.869 1.00 94.75 165 TRP A C 1
ATOM 1339 O O . TRP A 1 165 ? -1.352 -17.978 2.196 1.00 94.75 165 TRP A O 1
ATOM 1349 N N . SER A 1 166 ? -1.770 -16.442 0.606 1.00 94.25 166 SER A N 1
ATOM 1350 C CA . SER A 1 166 ? -1.198 -17.147 -0.538 1.00 94.25 166 SER A CA 1
ATOM 1351 C C . SER A 1 166 ? -0.097 -16.285 -1.155 1.00 94.25 166 SER A C 1
ATOM 1353 O O . SER A 1 166 ? -0.081 -15.069 -0.963 1.00 94.25 166 SER A O 1
ATOM 1355 N N . GLU A 1 167 ? 0.837 -16.910 -1.865 1.00 92.12 167 GLU A N 1
ATOM 1356 C CA . GLU A 1 167 ? 1.929 -16.216 -2.546 1.00 92.12 167 GLU A CA 1
ATOM 1357 C C . GLU A 1 167 ? 1.927 -16.533 -4.039 1.00 92.12 167 GLU A C 1
ATOM 1359 O O . GLU A 1 167 ? 1.601 -17.643 -4.467 1.00 92.12 167 GLU A O 1
ATOM 1364 N N . MET A 1 168 ? 2.324 -15.546 -4.833 1.00 89.50 168 MET A N 1
ATOM 1365 C CA . MET A 1 168 ? 2.644 -15.700 -6.243 1.00 89.50 168 MET A CA 1
ATOM 1366 C C . MET A 1 168 ? 3.993 -15.033 -6.492 1.00 89.50 168 MET A C 1
ATOM 1368 O O . MET A 1 168 ? 4.126 -13.818 -6.361 1.00 89.50 168 MET A O 1
ATOM 1372 N N . ALA A 1 169 ? 5.001 -15.820 -6.853 1.00 85.56 169 ALA A N 1
ATOM 1373 C CA . ALA A 1 169 ? 6.335 -15.309 -7.144 1.00 85.56 169 ALA A CA 1
ATOM 1374 C C . ALA A 1 169 ? 6.528 -15.100 -8.649 1.00 85.56 169 ALA A C 1
ATOM 1376 O O . ALA A 1 169 ? 6.140 -15.940 -9.467 1.00 85.56 169 ALA A O 1
ATOM 1377 N N . CYS A 1 170 ? 7.168 -13.995 -9.031 1.00 78.00 170 CYS A N 1
ATOM 1378 C CA . CYS A 1 170 ? 7.651 -13.826 -10.395 1.00 78.00 170 CYS A CA 1
ATOM 1379 C C . CYS A 1 170 ? 9.030 -14.492 -10.553 1.00 78.00 170 CYS A C 1
ATOM 1381 O O . CYS A 1 170 ? 9.987 -14.070 -9.904 1.00 78.00 170 CYS A O 1
ATOM 1383 N N . PRO A 1 171 ? 9.205 -15.462 -11.471 1.00 73.75 171 PRO A N 1
ATOM 1384 C CA . PRO A 1 171 ? 10.495 -16.140 -11.642 1.00 73.75 171 PRO A CA 1
ATOM 1385 C C . PRO A 1 171 ? 11.601 -15.241 -12.214 1.00 73.75 171 PRO A C 1
ATOM 1387 O O . PRO A 1 171 ? 12.765 -15.625 -12.219 1.00 73.75 171 PRO A O 1
ATOM 1390 N N . LEU A 1 172 ? 11.240 -14.059 -12.726 1.00 70.75 172 LEU A N 1
ATOM 1391 C CA . LEU A 1 172 ? 12.148 -13.120 -13.388 1.00 70.75 172 LEU A CA 1
ATOM 1392 C C . LEU A 1 172 ? 12.572 -11.951 -12.493 1.00 70.75 172 LEU A C 1
ATOM 1394 O O . LEU A 1 172 ? 12.985 -10.927 -13.026 1.00 70.75 172 LEU A O 1
ATOM 1398 N N . ALA A 1 173 ? 12.477 -12.065 -11.163 1.00 68.19 173 ALA A N 1
ATOM 1399 C CA . ALA A 1 173 ? 12.787 -10.977 -10.220 1.00 68.19 173 ALA A CA 1
ATOM 1400 C C . ALA A 1 173 ? 14.105 -10.225 -10.538 1.00 68.19 173 ALA A C 1
ATOM 1402 O O . ALA A 1 173 ? 14.147 -9.000 -10.484 1.00 68.19 173 ALA A O 1
ATOM 1403 N N . PHE A 1 174 ? 15.149 -10.925 -10.996 1.00 66.88 174 PHE A N 1
ATOM 1404 C CA . PHE A 1 174 ? 16.419 -10.305 -11.408 1.00 66.88 174 PHE A CA 1
ATOM 1405 C C . PHE A 1 174 ? 16.332 -9.460 -12.694 1.00 66.88 174 PHE A C 1
ATOM 1407 O O . PHE A 1 174 ? 16.985 -8.425 -12.804 1.00 66.88 174 PHE A O 1
ATOM 1414 N N . GLU A 1 175 ? 15.501 -9.845 -13.667 1.00 70.69 175 GLU A N 1
ATOM 1415 C CA . GLU A 1 175 ? 15.292 -9.041 -14.881 1.00 70.69 175 GLU A CA 1
ATOM 1416 C C . GLU A 1 175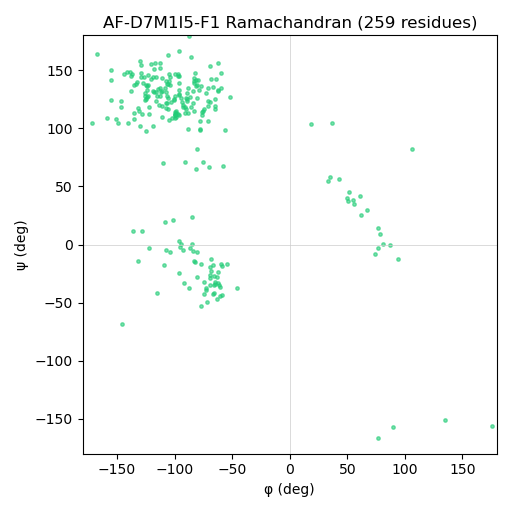 ? 14.530 -7.744 -14.566 1.00 70.69 175 GLU A C 1
ATOM 1418 O O . GLU A 1 175 ? 14.688 -6.734 -15.255 1.00 70.69 175 GLU A O 1
ATOM 1423 N N . TRP A 1 176 ? 13.729 -7.733 -13.497 1.00 67.81 176 TRP A N 1
ATOM 1424 C CA . TRP A 1 176 ? 12.997 -6.545 -13.059 1.00 67.81 176 TRP A CA 1
ATOM 1425 C C . TRP A 1 176 ? 13.909 -5.434 -12.556 1.00 67.81 176 TRP A C 1
ATOM 1427 O O . TRP A 1 176 ? 13.692 -4.275 -12.925 1.00 67.81 176 TRP A O 1
ATOM 1437 N N . SER A 1 177 ? 14.939 -5.765 -11.773 1.00 65.62 177 SER A N 1
ATOM 1438 C CA . SER A 1 177 ? 15.929 -4.775 -11.336 1.00 65.62 177 SER A CA 1
ATOM 1439 C C . SER A 1 177 ? 16.675 -4.157 -12.518 1.00 65.62 177 SER A C 1
ATOM 1441 O O . SER A 1 177 ? 16.930 -2.955 -12.515 1.00 65.62 177 SER A O 1
ATOM 1443 N N . ASP A 1 178 ? 16.939 -4.920 -13.580 1.00 68.75 178 ASP A N 1
ATOM 1444 C CA . ASP A 1 178 ? 17.578 -4.386 -14.787 1.00 68.75 17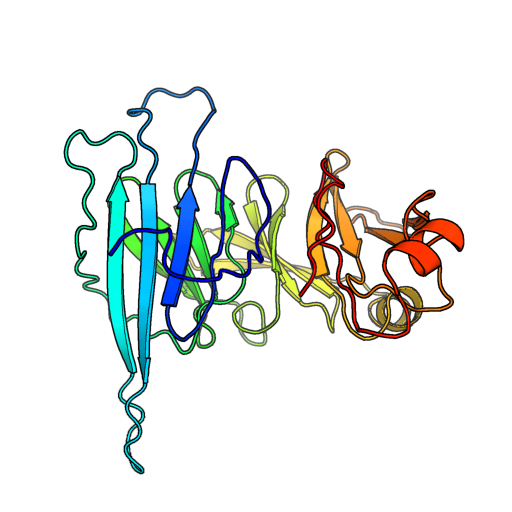8 ASP A CA 1
ATOM 1445 C C . ASP A 1 178 ? 16.624 -3.498 -15.608 1.00 68.75 178 ASP A C 1
ATOM 1447 O O . ASP A 1 178 ? 17.022 -2.461 -16.154 1.00 68.75 178 ASP A O 1
ATOM 1451 N N . LEU A 1 179 ? 15.341 -3.873 -15.676 1.00 66.94 179 LEU A N 1
ATOM 1452 C CA . LEU A 1 179 ? 14.316 -3.162 -16.444 1.00 66.94 179 LEU A CA 1
ATOM 1453 C C . LEU A 1 179 ? 13.867 -1.852 -15.789 1.00 66.94 179 LEU A C 1
ATOM 1455 O O . LEU A 1 179 ? 13.674 -0.850 -16.489 1.00 66.94 179 LEU A O 1
ATOM 1459 N N . LEU A 1 180 ? 13.672 -1.863 -14.471 1.00 65.38 180 LEU A N 1
ATOM 1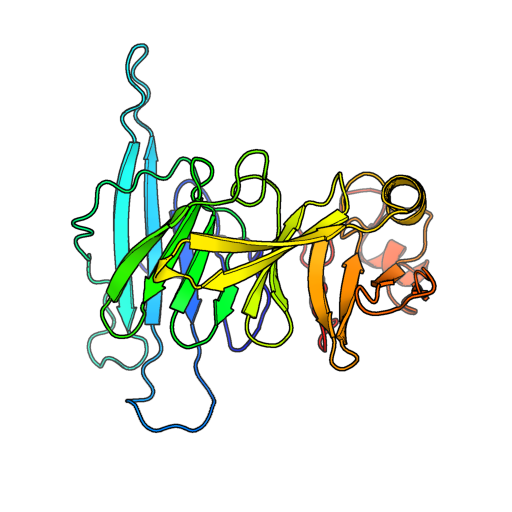460 C CA . LEU A 1 180 ? 13.112 -0.746 -13.713 1.00 65.38 180 LEU A CA 1
ATOM 1461 C C . LEU A 1 180 ? 14.139 -0.048 -12.828 1.00 65.38 180 LEU A C 1
ATOM 1463 O O . LEU A 1 180 ? 13.931 1.108 -12.471 1.00 65.38 180 LEU A O 1
ATOM 1467 N N . GLY A 1 181 ? 15.277 -0.666 -12.530 1.00 69.12 181 GLY A N 1
ATOM 1468 C CA . GLY A 1 181 ? 16.261 -0.134 -11.598 1.00 69.12 181 GLY A CA 1
ATOM 1469 C C . GLY A 1 181 ? 15.862 -0.299 -10.133 1.00 69.12 181 GLY A C 1
ATOM 1470 O O . GLY A 1 181 ? 14.923 -0.992 -9.775 1.00 69.12 181 GLY A O 1
ATOM 1471 N N . ASP A 1 182 ? 16.591 0.413 -9.289 1.00 67.06 182 ASP A N 1
ATOM 1472 C CA . ASP A 1 182 ? 16.774 0.149 -7.859 1.00 67.06 182 ASP A CA 1
ATOM 1473 C C . ASP A 1 182 ? 15.659 0.724 -6.960 1.00 67.06 182 ASP A C 1
ATOM 1475 O O . ASP A 1 182 ? 15.685 0.584 -5.741 1.00 67.06 182 ASP A O 1
ATOM 1479 N N . ARG A 1 183 ? 14.659 1.382 -7.554 1.00 71.38 183 ARG A N 1
ATOM 1480 C CA . ARG A 1 183 ? 13.446 1.831 -6.860 1.00 71.38 183 ARG A CA 1
ATOM 1481 C C . ARG A 1 183 ? 12.234 1.503 -7.698 1.00 71.38 183 ARG A C 1
ATOM 1483 O O . ARG A 1 183 ? 12.038 2.098 -8.757 1.00 71.38 183 ARG A O 1
ATOM 1490 N N . VAL A 1 184 ? 11.417 0.597 -7.189 1.00 73.62 184 VAL A N 1
ATOM 1491 C CA . VAL A 1 184 ? 10.201 0.143 -7.842 1.00 73.62 184 VAL A CA 1
ATOM 1492 C C . VAL A 1 184 ? 9.031 0.373 -6.902 1.00 73.62 184 VAL A C 1
ATOM 1494 O O . VAL A 1 184 ? 9.133 0.137 -5.703 1.00 73.62 184 VAL A O 1
ATOM 1497 N N . THR A 1 185 ? 7.928 0.862 -7.451 1.00 75.81 185 THR A N 1
ATOM 1498 C CA . THR A 1 185 ? 6.651 0.946 -6.758 1.00 75.81 185 THR A CA 1
ATOM 1499 C C . THR A 1 185 ? 5.594 0.251 -7.600 1.00 75.81 185 THR A C 1
ATOM 1501 O O . THR A 1 185 ? 5.461 0.490 -8.801 1.00 75.81 185 THR A O 1
ATOM 1504 N N . SER A 1 186 ? 4.839 -0.635 -6.976 1.00 75.44 186 SER A N 1
ATOM 1505 C CA . SER A 1 186 ? 3.652 -1.239 -7.538 1.00 75.44 186 SER A CA 1
ATOM 1506 C C . SER A 1 186 ? 2.510 -0.474 -6.958 1.00 75.44 186 SER A C 1
ATOM 1508 O O . SER A 1 186 ? 2.229 -0.550 -5.765 1.00 75.44 186 SER A O 1
ATOM 1510 N N . ASN A 1 187 ? 1.850 0.279 -7.816 1.00 71.31 187 ASN A N 1
ATOM 1511 C CA . ASN A 1 187 ? 0.692 0.960 -7.319 1.00 71.31 187 ASN A CA 1
ATOM 1512 C C . ASN A 1 187 ? -0.446 -0.045 -7.310 1.00 71.31 187 ASN A C 1
ATOM 1514 O O . ASN A 1 187 ? -1.258 0.062 -6.411 1.00 71.31 18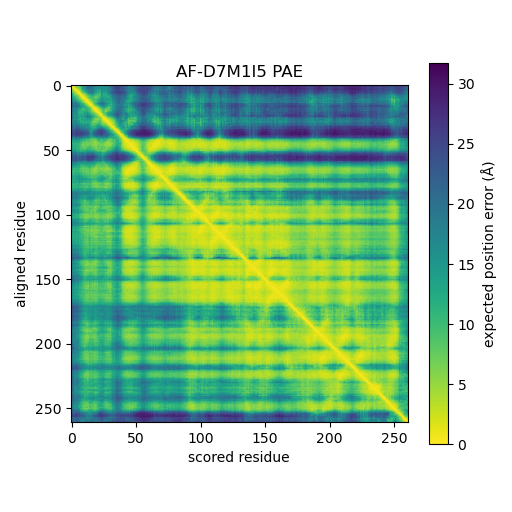7 ASN A O 1
ATOM 1518 N N . GLY A 1 188 ? -0.481 -1.081 -8.169 1.00 79.75 188 GLY A N 1
ATOM 1519 C CA . GLY A 1 188 ? -1.326 -2.293 -8.058 1.00 79.75 188 GLY A CA 1
ATOM 1520 C C . GLY A 1 188 ? -2.013 -2.694 -9.371 1.00 79.75 188 GLY A C 1
ATOM 1521 O O . GLY A 1 188 ? -1.474 -2.420 -10.434 1.00 79.75 188 GLY A O 1
ATOM 1522 N N . GLU A 1 189 ? -3.179 -3.342 -9.328 1.00 83.06 189 GLU A N 1
ATOM 1523 C CA . GLU A 1 189 ? -3.761 -4.016 -10.507 1.00 83.06 189 GLU A CA 1
ATOM 1524 C C . GLU A 1 189 ? -4.518 -3.072 -11.467 1.00 83.06 189 GLU A C 1
ATOM 1526 O O . GLU A 1 189 ? -5.200 -2.141 -11.026 1.00 83.06 189 GLU A O 1
ATOM 1531 N N . ILE A 1 190 ? -4.390 -3.302 -12.782 1.00 82.88 190 ILE A N 1
ATOM 1532 C CA . ILE A 1 190 ? -5.213 -2.668 -13.831 1.00 82.88 190 ILE A CA 1
ATOM 1533 C C . ILE A 1 190 ? -6.393 -3.560 -14.238 1.00 82.88 190 ILE A C 1
ATOM 1535 O O . ILE A 1 190 ? -6.412 -4.749 -13.961 1.00 82.88 190 ILE A O 1
ATOM 1539 N N . HIS A 1 191 ? -7.363 -3.004 -14.969 1.00 80.88 191 HIS A N 1
ATOM 1540 C CA . HIS A 1 191 ? -8.589 -3.702 -15.394 1.00 80.88 191 HIS A CA 1
ATOM 1541 C C . HIS A 1 191 ? -8.379 -5.021 -16.168 1.00 80.88 191 HIS A C 1
ATOM 1543 O O . HIS A 1 191 ? -9.322 -5.792 -16.311 1.00 80.88 191 HIS A O 1
ATOM 1549 N N . THR A 1 192 ? -7.179 -5.274 -16.701 1.00 81.88 192 THR A N 1
ATOM 1550 C CA . THR A 1 192 ? -6.819 -6.530 -17.381 1.00 81.88 192 THR A CA 1
ATOM 1551 C C . THR A 1 192 ? -6.371 -7.639 -16.427 1.00 81.88 192 THR A C 1
ATOM 1553 O O . THR A 1 192 ? -6.115 -8.747 -16.888 1.00 81.88 192 THR A O 1
ATOM 1556 N N . GLY A 1 193 ? -6.241 -7.353 -15.131 1.00 84.38 193 GLY A N 1
ATOM 1557 C CA . GLY A 1 193 ? -5.689 -8.267 -14.130 1.00 84.38 193 GLY A CA 1
ATOM 1558 C C . GLY A 1 193 ? -4.159 -8.211 -13.991 1.00 84.38 193 GLY A C 1
ATOM 1559 O O . GLY A 1 193 ? -3.556 -8.939 -13.203 1.00 84.38 193 GLY A O 1
ATOM 1560 N N . GLU A 1 194 ? -3.497 -7.357 -14.778 1.00 87.19 194 GLU A N 1
ATOM 1561 C CA . GLU A 1 194 ? -2.046 -7.184 -14.720 1.00 87.19 194 GLU A CA 1
ATOM 1562 C C . GLU A 1 194 ? -1.652 -6.259 -13.555 1.00 87.19 194 GLU A C 1
ATOM 1564 O O . GLU A 1 194 ? -2.234 -5.190 -13.349 1.00 87.19 194 GLU A O 1
ATOM 1569 N N . LEU A 1 195 ? -0.595 -6.625 -12.832 1.00 86.56 195 LEU A N 1
ATOM 1570 C CA . LEU A 1 195 ? 0.071 -5.764 -11.867 1.00 86.56 195 LEU A CA 1
ATOM 1571 C C . LEU A 1 195 ? 0.804 -4.634 -12.598 1.00 86.56 195 LEU A C 1
ATOM 1573 O O . LEU A 1 195 ? 1.676 -4.891 -13.429 1.00 86.56 195 LEU A O 1
ATOM 1577 N N . MET A 1 196 ? 0.479 -3.386 -12.265 1.00 85.56 196 MET A N 1
ATOM 1578 C CA . MET A 1 196 ? 1.188 -2.201 -12.738 1.00 85.56 196 MET A CA 1
ATOM 1579 C C . MET A 1 196 ? 2.332 -1.851 -11.795 1.00 85.56 196 MET A C 1
ATOM 1581 O O . MET A 1 196 ? 2.131 -1.588 -10.607 1.00 85.56 196 MET A O 1
ATOM 1585 N N . VAL A 1 197 ? 3.523 -1.756 -12.368 1.00 83.31 197 VAL A N 1
ATOM 1586 C CA . VAL A 1 197 ? 4.770 -1.540 -11.648 1.00 83.31 197 VAL A CA 1
ATOM 1587 C C . VAL A 1 197 ? 5.573 -0.446 -12.347 1.00 83.31 197 VAL A C 1
ATOM 1589 O O . VAL A 1 197 ? 5.639 -0.387 -13.577 1.00 83.31 197 VAL A O 1
ATOM 1592 N N . VAL A 1 198 ? 6.176 0.449 -11.572 1.00 81.62 198 VAL A N 1
ATOM 1593 C CA . VAL A 1 198 ? 6.832 1.644 -12.099 1.00 81.62 198 VAL A CA 1
ATOM 1594 C C . VAL A 1 198 ? 8.079 1.996 -11.299 1.00 81.62 198 VAL A C 1
ATOM 1596 O O . VAL A 1 198 ? 8.115 1.803 -10.089 1.00 81.62 198 VAL A O 1
ATOM 1599 N N . ASN A 1 199 ? 9.102 2.547 -11.956 1.00 82.25 199 ASN A N 1
ATOM 1600 C CA . ASN A 1 199 ? 10.118 3.314 -11.239 1.00 82.25 199 ASN A CA 1
ATOM 1601 C C . ASN A 1 199 ? 9.628 4.763 -11.167 1.00 82.25 199 ASN A C 1
ATOM 1603 O O . ASN A 1 199 ? 9.537 5.407 -12.215 1.00 82.25 199 ASN A O 1
ATOM 1607 N N . PRO A 1 200 ? 9.308 5.297 -9.977 1.00 77.94 200 PRO A N 1
ATOM 1608 C CA . PRO A 1 200 ? 8.776 6.649 -9.872 1.00 77.94 200 PRO A CA 1
ATOM 1609 C C . PRO A 1 200 ? 9.819 7.716 -10.236 1.00 77.94 200 PRO A C 1
ATOM 1611 O O . PRO A 1 200 ? 9.453 8.828 -10.603 1.00 77.94 200 PRO A O 1
ATOM 1614 N N . GLY A 1 201 ? 11.115 7.411 -10.154 1.00 77.50 201 GLY A N 1
ATOM 1615 C CA . GLY A 1 201 ? 12.202 8.351 -10.394 1.00 77.50 201 GLY A CA 1
ATOM 1616 C C . GLY A 1 201 ? 12.354 8.745 -11.864 1.00 77.50 201 GLY A C 1
ATOM 1617 O O . GLY A 1 201 ? 12.695 7.928 -12.720 1.00 77.50 201 GLY A O 1
ATOM 1618 N N . LEU A 1 202 ? 12.211 10.040 -12.149 1.00 77.25 202 LEU A N 1
ATOM 1619 C CA . LEU A 1 202 ? 12.487 10.603 -13.468 1.00 77.25 202 LEU A CA 1
ATOM 1620 C C . LEU A 1 202 ? 13.998 10.763 -13.670 1.00 77.25 202 LEU A C 1
ATOM 1622 O O . LEU A 1 202 ? 14.637 11.655 -13.104 1.00 77.25 202 LEU A O 1
ATOM 1626 N N . ARG A 1 203 ? 14.579 9.887 -14.496 1.00 73.56 203 ARG A N 1
ATOM 1627 C CA . ARG A 1 203 ? 16.004 9.924 -14.852 1.00 73.56 203 ARG A CA 1
ATOM 1628 C C . ARG A 1 203 ? 16.259 10.940 -15.970 1.00 73.56 203 ARG A C 1
ATOM 1630 O O . ARG A 1 203 ? 15.434 11.140 -16.857 1.00 73.56 203 ARG A O 1
ATOM 1637 N N . SER A 1 204 ? 17.439 11.560 -15.949 1.00 68.44 204 SER A N 1
ATOM 1638 C CA . SER A 1 204 ? 17.809 12.630 -16.890 1.00 68.44 204 SER A CA 1
ATOM 1639 C C . SER A 1 204 ? 17.873 12.186 -18.354 1.00 68.44 204 SER A C 1
ATOM 1641 O O . SER A 1 204 ? 17.642 13.006 -19.234 1.00 68.44 204 SER A O 1
ATOM 1643 N N . SER A 1 205 ? 18.168 10.911 -18.620 1.00 74.00 205 SER A N 1
ATOM 1644 C CA . SER A 1 205 ? 18.455 10.387 -19.964 1.00 74.00 205 SER A CA 1
ATOM 1645 C C . SER A 1 205 ? 17.636 9.154 -20.356 1.00 74.00 205 SER A C 1
ATOM 1647 O O . SER A 1 205 ? 17.958 8.502 -21.346 1.00 74.00 205 SER A O 1
ATOM 1649 N N . LYS A 1 206 ? 16.600 8.797 -19.587 1.00 78.25 206 LYS A N 1
ATOM 1650 C CA . LYS A 1 206 ? 15.728 7.656 -19.903 1.00 78.25 206 LYS A CA 1
ATOM 1651 C C . LYS A 1 206 ? 14.277 8.114 -20.074 1.00 78.25 206 LYS A C 1
ATOM 1653 O O . LYS A 1 206 ? 13.865 9.018 -19.337 1.00 78.25 206 LYS A O 1
ATOM 1658 N N . PRO A 1 207 ? 13.521 7.537 -21.026 1.00 79.69 207 PRO A N 1
ATOM 1659 C CA . PRO A 1 207 ? 12.084 7.759 -21.107 1.00 79.69 207 PRO A CA 1
ATOM 1660 C C . PRO A 1 207 ? 11.409 7.234 -19.841 1.00 79.69 207 PRO A C 1
ATOM 1662 O O . PRO A 1 207 ? 11.939 6.356 -19.150 1.00 79.69 207 PRO A O 1
ATOM 1665 N N . PHE A 1 208 ? 10.236 7.778 -19.538 1.00 82.81 208 PHE A N 1
ATOM 1666 C CA . PHE A 1 208 ? 9.408 7.230 -18.482 1.00 82.81 208 PHE A CA 1
ATOM 1667 C C . PHE A 1 208 ? 8.675 5.987 -18.992 1.00 82.81 208 PHE A C 1
ATOM 1669 O O . PHE A 1 208 ? 8.117 5.995 -20.088 1.00 82.81 208 PHE A O 1
ATOM 1676 N N . SER A 1 209 ? 8.683 4.904 -18.216 1.00 83.94 209 SER A N 1
ATOM 1677 C CA . SER A 1 209 ? 8.036 3.654 -18.614 1.00 83.94 209 SER A CA 1
ATOM 1678 C C . SER A 1 209 ? 7.264 3.026 -17.470 1.00 83.94 209 SER A C 1
ATOM 1680 O O . SER A 1 209 ? 7.690 3.072 -16.318 1.00 83.94 209 SER A O 1
ATOM 1682 N N . VAL A 1 210 ? 6.169 2.369 -17.826 1.00 84.62 210 VAL A N 1
ATOM 1683 C CA . VAL A 1 210 ? 5.354 1.546 -16.938 1.00 84.62 210 VAL A CA 1
ATOM 1684 C C . VAL A 1 210 ? 5.474 0.094 -17.381 1.00 84.62 210 VAL A C 1
ATOM 1686 O O . VAL A 1 210 ? 5.383 -0.210 -18.573 1.00 84.62 210 VAL A O 1
ATOM 1689 N N . CYS A 1 211 ? 5.678 -0.804 -16.424 1.00 85.25 211 CYS A N 1
ATOM 1690 C CA . CYS A 1 211 ? 5.685 -2.239 -16.653 1.00 85.25 211 CYS A CA 1
ATOM 1691 C C . CYS A 1 211 ? 4.383 -2.864 -16.152 1.00 85.25 211 CYS A C 1
ATOM 1693 O O . CYS A 1 211 ? 3.831 -2.460 -15.129 1.00 85.25 211 CYS A O 1
ATOM 1695 N N . TYR A 1 212 ? 3.919 -3.872 -16.879 1.00 85.94 212 TYR A N 1
ATOM 1696 C CA . TYR A 1 212 ? 2.747 -4.664 -16.546 1.00 85.94 212 TYR A CA 1
ATOM 1697 C C . TYR A 1 212 ? 3.123 -6.136 -16.493 1.00 85.94 212 TYR A C 1
ATOM 1699 O O . TYR A 1 212 ? 3.862 -6.624 -17.357 1.00 85.94 212 TYR A O 1
ATOM 1707 N N . TYR A 1 213 ? 2.606 -6.825 -15.483 1.00 85.75 213 TYR A N 1
ATOM 1708 C CA . TYR A 1 213 ? 2.876 -8.235 -15.263 1.00 85.75 213 TYR A CA 1
ATOM 1709 C C . TYR A 1 213 ? 1.629 -9.002 -14.868 1.00 85.75 213 TYR A C 1
ATOM 1711 O O . TYR A 1 213 ? 0.897 -8.596 -13.975 1.00 85.75 213 TYR A O 1
ATOM 1719 N N . ASP A 1 214 ? 1.411 -10.130 -15.523 1.00 87.56 214 ASP A N 1
ATOM 1720 C CA . ASP A 1 214 ? 0.270 -10.999 -15.278 1.00 87.56 214 ASP A CA 1
ATOM 1721 C C . ASP A 1 214 ? 0.732 -12.228 -14.488 1.00 87.56 214 ASP A C 1
ATOM 1723 O O . ASP A 1 214 ? 1.401 -13.103 -15.042 1.00 87.56 214 ASP A O 1
ATOM 1727 N N . PHE A 1 215 ? 0.382 -12.295 -13.200 1.00 84.69 215 PHE A N 1
ATOM 1728 C CA . PHE A 1 215 ? 0.703 -13.451 -12.354 1.00 84.69 215 PHE A CA 1
ATOM 1729 C C . PHE A 1 215 ? -0.038 -14.726 -12.776 1.00 84.69 215 PHE A C 1
ATOM 1731 O O . PHE A 1 215 ? 0.389 -15.818 -12.414 1.00 84.69 215 PHE A O 1
ATOM 1738 N N . ASN A 1 216 ? -1.111 -14.614 -13.565 1.00 82.88 216 ASN A N 1
ATOM 1739 C CA . ASN A 1 216 ? -1.938 -15.752 -13.961 1.00 82.88 216 ASN A CA 1
ATOM 1740 C C . ASN A 1 216 ? -1.500 -16.382 -15.291 1.00 82.88 216 ASN A C 1
ATOM 1742 O O . ASN A 1 216 ? -2.064 -17.392 -15.717 1.00 82.88 216 ASN A O 1
ATOM 1746 N N . ARG A 1 217 ? -0.508 -15.808 -15.984 1.00 79.81 217 ARG A N 1
ATOM 1747 C CA . ARG A 1 217 ? -0.019 -16.361 -17.252 1.00 79.81 217 ARG A CA 1
ATOM 1748 C C . ARG A 1 217 ? 1.011 -17.456 -17.039 1.00 79.81 217 ARG A C 1
ATOM 1750 O O . ARG A 1 217 ? 2.038 -17.249 -16.410 1.00 79.81 217 ARG A O 1
ATOM 1757 N N . GLU A 1 218 ? 0.810 -18.569 -17.741 1.00 68.12 218 GLU A N 1
ATOM 1758 C CA . GLU A 1 218 ? 1.791 -19.661 -17.825 1.00 68.12 218 GLU A CA 1
ATOM 1759 C C . GLU A 1 218 ? 3.111 -19.226 -18.478 1.00 68.12 218 GLU A C 1
ATOM 1761 O O . GLU A 1 218 ? 4.184 -19.728 -18.151 1.00 68.12 218 GLU A O 1
ATOM 1766 N N . ARG A 1 219 ? 3.042 -18.292 -19.437 1.00 69.88 219 ARG A N 1
ATOM 1767 C CA . ARG A 1 219 ? 4.221 -17.733 -20.103 1.00 69.88 219 ARG A CA 1
ATOM 1768 C C . ARG A 1 219 ? 4.577 -16.396 -19.488 1.00 69.88 219 ARG A C 1
ATOM 1770 O O . ARG A 1 219 ? 3.846 -15.419 -19.659 1.00 69.88 219 ARG A O 1
ATOM 1777 N N . ILE A 1 220 ? 5.745 -16.357 -18.863 1.00 70.94 220 ILE A N 1
ATOM 1778 C CA . ILE A 1 220 ? 6.275 -15.157 -18.235 1.00 70.94 220 ILE A CA 1
ATOM 1779 C C . ILE A 1 220 ? 6.558 -14.106 -19.312 1.00 70.94 220 ILE A C 1
ATOM 1781 O O . ILE A 1 220 ? 7.382 -14.314 -20.205 1.00 70.94 220 ILE A O 1
ATOM 1785 N N . ARG A 1 221 ? 5.849 -12.977 -19.254 1.00 74.25 221 ARG A N 1
ATOM 1786 C CA . ARG A 1 221 ? 6.073 -11.839 -20.148 1.00 74.25 221 ARG A CA 1
ATOM 1787 C C . ARG A 1 221 ? 5.794 -10.541 -19.411 1.00 74.25 221 ARG A C 1
ATOM 1789 O O . ARG A 1 221 ? 4.660 -10.279 -19.027 1.00 74.25 221 ARG A O 1
ATOM 1796 N N . ILE A 1 222 ? 6.820 -9.708 -19.292 1.00 79.94 222 ILE A N 1
ATOM 1797 C CA . ILE A 1 222 ? 6.686 -8.336 -18.808 1.00 79.94 222 ILE A CA 1
ATOM 1798 C C . ILE A 1 222 ? 6.356 -7.455 -20.009 1.00 79.94 222 ILE A C 1
ATOM 1800 O O . ILE A 1 222 ? 7.044 -7.482 -21.034 1.00 79.94 222 ILE A O 1
ATOM 1804 N N . ARG A 1 223 ? 5.284 -6.674 -19.905 1.00 84.44 223 ARG A N 1
ATOM 1805 C CA . ARG A 1 223 ? 4.916 -5.693 -20.924 1.00 84.44 223 ARG A CA 1
ATOM 1806 C C . ARG A 1 223 ? 5.374 -4.318 -20.466 1.00 84.44 223 ARG A C 1
ATOM 1808 O O . ARG A 1 223 ? 4.823 -3.770 -19.522 1.00 84.44 223 ARG A O 1
ATOM 1815 N N . LYS A 1 224 ? 6.363 -3.754 -21.152 1.00 86.19 224 LYS A N 1
ATOM 1816 C CA . LYS A 1 224 ? 6.849 -2.392 -20.915 1.00 86.19 224 LYS A CA 1
ATOM 1817 C C . LYS A 1 224 ? 6.191 -1.424 -21.895 1.00 86.19 224 LYS A C 1
ATOM 1819 O O . LYS A 1 224 ? 6.145 -1.702 -23.091 1.00 86.19 224 LYS A O 1
ATOM 1824 N N . VAL A 1 225 ? 5.696 -0.304 -21.386 1.00 85.38 225 VAL A N 1
ATOM 1825 C CA . VAL A 1 225 ? 5.094 0.777 -22.171 1.00 85.38 225 VAL A CA 1
ATOM 1826 C C . VAL A 1 225 ? 5.803 2.073 -21.819 1.00 85.38 225 VAL A C 1
ATOM 1828 O O . VAL A 1 225 ? 5.880 2.436 -20.647 1.00 85.38 225 VAL A O 1
ATOM 1831 N N . GLU A 1 226 ? 6.338 2.758 -22.821 1.00 86.56 226 GLU A N 1
ATOM 1832 C CA . GLU A 1 226 ? 6.878 4.106 -22.653 1.00 86.56 226 GLU A CA 1
ATOM 1833 C C . GLU A 1 226 ? 5.733 5.116 -22.695 1.00 86.56 226 GLU A C 1
ATOM 1835 O O . GLU A 1 226 ? 4.816 4.988 -23.505 1.00 86.56 226 GLU A O 1
ATOM 1840 N N . VAL A 1 227 ? 5.759 6.087 -21.786 1.00 82.44 227 VAL A N 1
ATOM 1841 C CA . VAL A 1 227 ? 4.737 7.133 -21.723 1.00 82.44 227 VAL A CA 1
ATOM 1842 C C . VAL A 1 227 ? 5.268 8.359 -22.448 1.00 82.44 227 VAL A C 1
ATOM 1844 O O . VAL A 1 227 ? 6.223 8.989 -21.997 1.00 82.44 227 VAL A O 1
ATOM 1847 N N . GLU A 1 228 ? 4.650 8.683 -23.578 1.00 80.25 228 GLU A N 1
ATOM 1848 C CA . GLU A 1 228 ? 4.971 9.880 -24.357 1.00 80.25 228 GLU A CA 1
ATOM 1849 C C . GLU A 1 228 ? 4.539 11.160 -23.624 1.00 80.25 228 GLU A C 1
ATOM 1851 O O . GLU A 1 228 ? 3.630 11.144 -22.792 1.00 80.25 228 GLU A O 1
ATOM 1856 N N . GLY A 1 229 ? 5.206 12.283 -23.908 1.00 75.50 229 GLY A N 1
ATOM 1857 C CA . GLY A 1 229 ? 4.913 13.584 -23.286 1.00 75.50 229 GLY A CA 1
ATOM 1858 C C . GLY A 1 229 ? 5.381 13.724 -21.831 1.00 75.50 229 GLY A C 1
ATOM 1859 O O . GLY A 1 229 ? 5.339 14.814 -21.262 1.00 75.50 229 GLY A O 1
ATOM 1860 N N . ILE A 1 230 ? 5.844 12.634 -21.212 1.00 73.31 230 ILE A N 1
ATOM 1861 C CA . ILE A 1 230 ? 6.418 12.630 -19.870 1.00 73.31 230 ILE A CA 1
ATOM 1862 C C . ILE A 1 230 ? 7.897 12.307 -19.959 1.00 73.31 230 ILE A C 1
ATOM 1864 O O . ILE A 1 230 ? 8.303 11.282 -20.503 1.00 73.31 230 ILE A O 1
ATOM 1868 N N . ALA A 1 231 ? 8.707 13.170 -19.346 1.00 72.88 231 ALA A N 1
ATOM 1869 C CA . ALA A 1 231 ? 10.155 13.074 -19.428 1.00 72.88 231 ALA A CA 1
ATOM 1870 C C . ALA A 1 231 ? 10.624 12.966 -20.889 1.00 72.88 231 ALA A C 1
ATOM 1872 O O . ALA A 1 231 ? 11.474 12.144 -21.198 1.00 72.88 231 ALA A O 1
ATOM 1873 N N . ASP A 1 232 ? 10.079 13.781 -21.790 1.00 78.56 232 ASP A N 1
ATOM 1874 C CA . ASP A 1 232 ? 10.730 14.119 -23.055 1.00 78.56 232 ASP A CA 1
ATOM 1875 C C . ASP A 1 232 ? 11.661 15.330 -22.860 1.00 78.56 232 ASP A C 1
ATOM 1877 O O . ASP A 1 232 ? 11.810 15.856 -21.752 1.00 78.56 232 ASP A O 1
ATOM 1881 N N . ASP A 1 233 ? 12.345 15.768 -23.914 1.00 78.62 233 ASP A N 1
ATOM 1882 C CA . ASP A 1 233 ? 13.326 16.850 -23.799 1.00 78.62 233 ASP A CA 1
ATOM 1883 C C . ASP A 1 233 ? 12.705 18.198 -23.409 1.00 78.62 233 ASP A C 1
ATOM 1885 O O . ASP A 1 233 ? 13.331 18.969 -22.673 1.00 78.62 233 ASP A O 1
ATOM 1889 N N . GLU A 1 234 ? 11.484 18.486 -23.857 1.00 81.00 234 GLU A N 1
ATOM 1890 C CA . GLU A 1 234 ? 10.780 19.728 -23.536 1.00 81.00 234 GLU A CA 1
ATOM 1891 C C . GLU A 1 234 ? 10.315 19.724 -22.075 1.00 81.00 234 GLU A C 1
ATOM 1893 O O . GLU A 1 234 ? 10.647 20.631 -21.303 1.00 81.00 234 GLU A O 1
ATOM 1898 N N . PHE A 1 235 ? 9.660 18.644 -21.656 1.00 77.81 235 PHE A N 1
ATOM 1899 C CA . PHE A 1 235 ? 9.214 18.407 -20.292 1.00 77.81 235 PHE A CA 1
ATOM 1900 C C . PHE A 1 235 ? 10.385 18.426 -19.300 1.00 77.81 235 PHE A C 1
ATOM 1902 O O . PHE A 1 235 ? 10.319 19.067 -18.244 1.00 77.81 235 PHE A O 1
ATOM 1909 N N . ARG A 1 236 ? 11.509 17.779 -19.646 1.00 77.38 236 ARG A N 1
ATOM 1910 C CA . ARG A 1 236 ? 12.735 17.790 -18.830 1.00 77.38 236 ARG A CA 1
ATOM 1911 C C . ARG A 1 236 ? 13.281 19.199 -18.647 1.00 77.38 236 ARG A C 1
ATOM 1913 O O . ARG A 1 236 ? 13.655 19.553 -17.525 1.00 77.38 236 ARG A O 1
ATOM 1920 N N . ARG A 1 237 ? 13.327 19.999 -19.719 1.00 77.50 237 ARG A N 1
ATOM 1921 C CA . ARG A 1 237 ? 13.786 21.396 -19.663 1.00 77.50 237 ARG A CA 1
ATOM 1922 C C . ARG A 1 237 ? 12.877 22.242 -18.782 1.00 77.50 237 ARG A C 1
ATOM 1924 O O . ARG A 1 237 ? 13.392 22.956 -17.923 1.00 77.50 237 ARG A O 1
ATOM 1931 N N . PHE A 1 238 ? 11.561 22.129 -18.954 1.00 80.44 238 PHE A N 1
ATOM 1932 C CA . PHE A 1 238 ? 10.586 22.924 -18.210 1.00 80.44 238 PHE A CA 1
ATOM 1933 C C . PHE A 1 238 ? 10.590 22.601 -16.707 1.00 80.44 238 PHE A C 1
ATOM 1935 O O . PHE A 1 238 ? 10.582 23.505 -15.872 1.00 80.44 238 PHE A O 1
ATOM 1942 N N . HIS A 1 239 ? 10.687 21.318 -16.341 1.00 74.88 239 HIS A N 1
ATOM 1943 C CA . HIS A 1 239 ? 10.628 20.873 -14.942 1.00 74.88 239 HIS A CA 1
ATOM 1944 C C . HIS A 1 239 ? 11.998 20.690 -14.260 1.00 74.88 239 HIS A C 1
ATOM 1946 O O . HIS A 1 239 ? 12.064 20.372 -13.065 1.00 74.88 239 HIS A O 1
ATOM 1952 N N . GLY A 1 240 ? 13.102 20.905 -14.986 1.00 73.44 240 GLY A N 1
ATOM 1953 C CA . GLY A 1 240 ? 14.468 20.801 -14.464 1.00 73.44 240 GLY A CA 1
ATOM 1954 C C . GLY A 1 240 ? 14.886 19.377 -14.072 1.00 73.44 240 GLY A C 1
ATOM 1955 O O . GLY A 1 240 ? 15.688 19.201 -13.147 1.00 73.44 240 GLY A O 1
ATOM 1956 N N . ILE A 1 241 ? 14.336 18.363 -14.745 1.00 72.31 241 ILE A N 1
ATOM 1957 C CA . ILE A 1 241 ? 14.657 16.948 -14.506 1.00 72.31 241 ILE A CA 1
ATOM 1958 C C . ILE A 1 241 ? 16.138 16.709 -14.821 1.00 72.31 241 ILE A C 1
ATOM 1960 O O . ILE A 1 241 ? 16.649 17.166 -15.840 1.00 72.31 241 ILE A O 1
ATOM 1964 N N . GLY A 1 242 ? 16.844 16.019 -13.922 1.00 65.06 242 GLY A N 1
ATOM 1965 C CA . GLY A 1 242 ? 18.291 15.792 -14.018 1.00 65.06 242 GLY A CA 1
ATOM 1966 C C . GLY A 1 242 ? 19.159 16.801 -13.260 1.00 65.06 242 GLY A C 1
ATOM 1967 O O . GLY A 1 242 ? 20.334 16.527 -13.042 1.00 65.06 242 GLY A O 1
ATOM 1968 N N . LYS A 1 243 ? 18.593 17.925 -12.792 1.00 68.00 243 LYS A N 1
ATOM 1969 C CA . LYS A 1 243 ? 19.236 18.814 -11.799 1.00 68.00 243 LYS A CA 1
ATOM 1970 C C . LYS A 1 243 ? 18.770 18.535 -10.368 1.00 68.00 243 LYS A C 1
ATOM 1972 O O . LYS A 1 243 ? 19.468 18.868 -9.416 1.00 68.00 243 LYS A O 1
ATOM 1977 N N . ARG A 1 244 ? 17.570 17.968 -10.218 1.00 64.25 244 ARG A N 1
ATOM 1978 C CA . ARG A 1 244 ? 16.957 17.546 -8.951 1.00 64.25 244 ARG A CA 1
ATOM 1979 C C . ARG A 1 244 ? 16.264 16.205 -9.159 1.00 64.25 244 ARG A C 1
ATOM 1981 O O . ARG A 1 244 ? 15.748 15.956 -10.250 1.00 64.25 244 ARG A O 1
ATOM 1988 N N . THR A 1 245 ? 16.231 15.375 -8.121 1.00 65.38 245 THR A N 1
ATOM 1989 C CA . THR A 1 245 ? 15.426 14.151 -8.116 1.00 65.38 245 THR A CA 1
ATOM 1990 C C . THR A 1 245 ? 13.953 14.542 -8.187 1.00 65.38 245 THR A C 1
ATOM 1992 O O . THR A 1 245 ? 13.487 15.359 -7.394 1.00 65.38 245 THR A O 1
ATOM 1995 N N . ARG A 1 246 ? 13.234 14.010 -9.175 1.00 72.62 246 ARG A N 1
ATOM 1996 C CA . ARG A 1 246 ? 11.788 14.186 -9.338 1.00 72.62 246 ARG A CA 1
ATOM 1997 C C . ARG A 1 246 ? 11.152 12.809 -9.391 1.00 72.62 246 ARG A C 1
ATOM 1999 O O . ARG A 1 246 ? 11.685 11.930 -10.063 1.00 72.62 246 ARG A O 1
ATOM 2006 N N . GLU A 1 247 ? 10.041 12.643 -8.690 1.00 74.81 247 GLU A N 1
ATOM 2007 C CA . GLU A 1 247 ? 9.305 11.385 -8.633 1.00 74.81 247 GLU A CA 1
ATOM 2008 C C . GLU A 1 247 ? 7.893 11.580 -9.194 1.00 74.81 247 GLU A C 1
ATOM 2010 O O . GLU A 1 247 ? 7.280 12.638 -9.024 1.00 74.81 247 GLU A O 1
ATOM 2015 N N . MET A 1 248 ? 7.385 10.564 -9.883 1.00 73.94 248 MET A N 1
ATOM 2016 C CA . MET A 1 248 ? 6.010 10.509 -10.354 1.00 73.94 248 MET A CA 1
ATOM 2017 C C . MET A 1 248 ? 5.186 9.534 -9.535 1.00 73.94 248 MET A C 1
ATOM 2019 O O . MET A 1 248 ? 5.606 8.411 -9.264 1.00 73.94 248 MET A O 1
ATOM 2023 N N . LEU A 1 249 ? 3.963 9.948 -9.225 1.00 71.94 249 LEU A N 1
ATOM 2024 C CA . LEU A 1 249 ? 2.947 9.069 -8.672 1.00 71.94 249 LEU A CA 1
ATOM 2025 C C . LEU A 1 249 ? 2.098 8.528 -9.821 1.00 71.94 249 LEU A C 1
ATOM 2027 O O . LEU A 1 249 ? 1.534 9.308 -10.585 1.00 71.94 249 LEU A O 1
ATOM 2031 N N . CYS A 1 250 ? 2.017 7.206 -9.955 1.00 72.19 250 CYS A N 1
ATOM 2032 C CA . CYS A 1 250 ? 1.348 6.572 -11.095 1.00 72.19 250 CYS A CA 1
ATOM 2033 C C . CYS A 1 250 ? 0.297 5.587 -10.617 1.00 72.19 250 CYS A C 1
ATOM 2035 O O . CYS A 1 250 ? 0.623 4.704 -9.840 1.00 72.19 250 CYS A O 1
ATOM 2037 N N . PHE A 1 251 ? -0.944 5.674 -11.081 1.00 73.19 251 PHE A N 1
ATOM 2038 C CA . PHE A 1 251 ? -2.013 4.821 -10.568 1.00 73.19 251 PHE A CA 1
ATOM 2039 C C . PHE A 1 251 ? -2.718 4.078 -11.706 1.00 73.19 251 PHE A C 1
ATOM 2041 O O . PHE A 1 251 ? -2.890 4.631 -12.793 1.00 73.19 251 PHE A O 1
ATOM 2048 N N . PRO A 1 252 ? -3.152 2.825 -11.496 1.00 69.44 252 PRO A N 1
ATOM 2049 C CA . PRO A 1 252 ? -4.043 2.152 -12.431 1.00 69.44 252 PRO A CA 1
ATOM 2050 C C . PRO A 1 252 ? -5.271 2.996 -12.759 1.00 69.44 252 PRO A C 1
ATOM 2052 O O . PRO A 1 252 ? -5.957 3.477 -11.862 1.00 69.44 252 PRO A O 1
ATOM 2055 N N . GLY A 1 253 ? -5.521 3.197 -14.054 1.00 61.41 253 GLY A N 1
ATOM 2056 C CA . GLY A 1 253 ? -6.633 4.012 -14.550 1.00 61.41 253 GLY A CA 1
ATOM 2057 C C . GLY A 1 253 ? -6.437 5.531 -14.447 1.00 61.41 253 GLY A C 1
ATOM 2058 O O . GLY A 1 253 ? -7.299 6.263 -14.920 1.00 61.41 253 GLY A O 1
ATOM 2059 N N . TYR A 1 254 ? -5.327 6.017 -13.877 1.00 54.56 254 TYR A N 1
ATOM 2060 C CA . TYR A 1 254 ? -5.078 7.448 -13.688 1.00 54.56 254 TYR A CA 1
ATOM 2061 C C . TYR A 1 254 ? -3.570 7.769 -13.699 1.00 54.56 254 TYR A C 1
ATOM 2063 O O . TYR A 1 254 ? -2.846 7.474 -12.747 1.00 54.56 254 TYR A O 1
ATOM 2071 N N . VAL A 1 255 ? -3.083 8.403 -14.771 1.00 46.44 255 VAL A N 1
ATOM 2072 C CA . VAL A 1 255 ? -1.712 8.945 -14.854 1.00 46.44 255 VAL A CA 1
ATOM 2073 C C . VAL A 1 255 ? -1.793 10.467 -14.835 1.00 46.44 255 VAL A C 1
ATOM 2075 O O . VAL A 1 255 ? -1.560 11.128 -15.837 1.00 46.44 255 VAL A O 1
ATOM 2078 N N . GLU A 1 256 ? -2.157 11.043 -13.696 1.00 41.44 256 GLU A N 1
ATOM 2079 C CA . GLU A 1 256 ? -2.023 12.483 -13.493 1.00 41.44 256 GLU A CA 1
ATOM 2080 C C . GLU A 1 256 ? -1.494 12.750 -12.083 1.00 41.44 256 GLU A C 1
ATOM 2082 O O . GLU A 1 256 ? -1.856 12.058 -11.128 1.00 41.44 256 GLU A O 1
ATOM 2087 N N . ASN A 1 257 ? -0.670 13.798 -11.983 1.00 44.16 257 ASN A N 1
ATOM 2088 C CA . ASN A 1 257 ? 0.006 14.370 -10.809 1.00 44.16 257 ASN A CA 1
ATOM 2089 C C . ASN A 1 257 ? 1.517 14.099 -10.724 1.00 44.16 257 ASN A C 1
ATOM 2091 O O . ASN A 1 257 ? 2.003 13.278 -9.946 1.00 44.16 257 ASN A O 1
ATOM 2095 N N . ILE A 1 258 ? 2.277 14.929 -11.443 1.00 43.56 258 ILE A N 1
ATOM 2096 C CA . ILE A 1 258 ? 3.672 15.227 -11.102 1.00 43.56 258 ILE A CA 1
ATOM 2097 C C . ILE A 1 258 ? 3.653 15.959 -9.758 1.00 43.56 258 ILE A C 1
ATOM 2099 O O . ILE A 1 258 ? 3.061 17.035 -9.651 1.00 43.56 258 ILE A O 1
ATOM 2103 N N . LYS A 1 259 ? 4.295 15.402 -8.727 1.00 42.94 259 LYS A N 1
ATOM 2104 C CA . LYS A 1 259 ? 4.504 16.118 -7.463 1.00 42.94 259 LYS A CA 1
ATOM 2105 C C . LYS A 1 259 ? 5.956 16.541 -7.346 1.00 42.94 259 LYS A C 1
ATOM 2107 O O . LYS A 1 259 ? 6.880 15.748 -7.501 1.00 42.94 259 LYS A O 1
ATOM 2112 N N . PHE A 1 260 ? 6.150 17.825 -7.072 1.00 37.97 260 PHE A N 1
ATOM 2113 C CA . PHE A 1 260 ? 7.451 18.366 -6.720 1.00 37.97 260 PHE A CA 1
ATOM 2114 C C . PHE A 1 260 ? 7.716 18.012 -5.252 1.00 37.97 260 PHE A C 1
ATOM 2116 O O . PHE A 1 260 ? 7.183 18.673 -4.364 1.00 37.97 260 PHE A O 1
ATOM 2123 N N . LEU A 1 261 ? 8.480 16.944 -5.012 1.00 39.25 261 LEU A N 1
ATOM 2124 C CA . LEU A 1 261 ? 9.148 16.729 -3.726 1.00 39.25 261 LEU A CA 1
ATOM 2125 C C . LEU A 1 261 ? 10.362 17.663 -3.607 1.00 39.25 261 LEU A C 1
ATOM 2127 O O . LEU A 1 261 ? 11.001 17.955 -4.657 1.00 39.25 261 LEU A O 1
#

Solvent-accessible surface area (backbone atoms only — not comparable to full-atom values): 15220 Å² total; per-residue (Å²): 137,69,81,84,83,58,78,65,45,72,80,42,63,81,60,59,52,29,46,36,33,39,67,79,61,38,41,34,42,34,44,45,81,85,78,98,66,99,66,76,93,64,30,43,29,46,32,45,38,51,42,77,49,93,48,99,87,50,80,51,65,48,76,48,40,31,42,31,44,75,66,46,90,68,85,51,76,42,78,55,87,77,89,62,101,74,75,63,76,44,83,35,52,58,39,77,57,98,66,27,40,37,30,14,25,44,72,70,20,37,36,36,35,35,65,86,80,70,42,75,47,78,32,56,59,62,90,93,60,57,47,24,69,75,19,37,44,26,61,47,96,92,27,56,23,31,37,35,67,85,56,37,31,40,36,35,53,77,34,74,92,74,48,37,69,48,78,48,72,46,96,55,34,72,57,45,44,73,74,50,40,98,52,72,46,49,55,24,44,35,99,86,64,26,39,34,34,30,36,38,64,53,53,68,88,46,74,40,53,41,35,34,37,50,89,85,47,93,68,89,63,78,47,76,44,74,48,80,88,40,57,38,74,66,49,24,63,77,72,42,49,60,82,47,84,40,47,46,57,64,41,64,97,43,86,71,59,82,50,91,112

Sequence (261 aa):
MTISDLVYYIRSRPVNGFVCCTRGFSIAMLYPTKETYTVEDQYKVLCVMIFRGYNANQRDIQQEHYVFTLSSQQKEWRKIEITQDITYITVHEGICMDGAIYYGDGRSGIDIFDVRSEKLELIQIPEGSDIAHFSALINYNGKLGGVEYDCLILWILEDAKKHKWSEMACPLAFEWSDLLGDRVTSNGEIHTGELMVVNPGLRSSKPFSVCYYDFNRERIRIRKVEVEGIADDEFRRFHGIGKRTREMLCFPGYVENIKFL

Foldseek 3Di:
DDPPPDDFDFDADVPQDFGFTDDPQKTKTWDADDDDDDDPRKTKMKMKGWDFDPDPPDGDIDIWIWMAIPPDPPGDIDTDDAPDPQAAPGWAAWDDADQWIWTASQPFAIWIQRNPVRYIDGQGADPPDPQNHQWHWEQQPRFTWTADLQFRKIWTQPDRVVSDIDIQTQPVSVVCCVVANDAKHFSAAAPVRWTKMANFWQAQPDFGKIWTFHSPDPDGDIDIDGDPPDNDPVNCVVVVRPVDTWGADCHHVDRDDGDDD

Secondary structure (DSSP, 8-state):
--GGGS--EE-S--STT---EESSSEEEEEE---SSS-S----EEEEEEEEE--BTTB--EEEEEEEEETT-SS--EEEE---S----S--EEEEEETTEEEEE-SSSEEEEEETTTTEEEEEEPPTT--TTTS-EEEEETTEEEEEETTTTEEEEEEETTTTEEEEEE-TTHHHHHHHH-S--EEEEE-TTSPEEEE--B--TTS--EEEEE-TT-SS--EEEEE-TTSSSHHHHHHHTBTTB--EE--BTTB---EE--

Nearest PDB structures (foldseek):
  6ikg-assembly1_C  TM=5.184E-01  e=2.858E-02  Deinococcus radiodurans R1 = ATCC 13939 = DSM 20539
  6u42-assembly1_5M  TM=4.524E-01  e=1.770E-02  Chlamydomonas reinhardtii
  5fs4-assembly1_A  TM=5.567E-01  e=4.050E+00  Acinetobacter phage AP205
  5m3l-assembly1_O  TM=3.689E-01  e=2.942E+00  Lumbricus terrestris
  5m3l-assembly1_N  TM=2.961E-01  e=6.541E+00  Lumbricus terrestris